Protein AF-A0A2D4PC93-F1 (afdb_monomer)

InterPro domains:
  IPR001841 Zinc finger, RING-type [PS50089] (99-134)
  IPR001841 Zinc finger, RING-type [PS50089] (146-181)
  IPR001841 Zinc finger, RING-type [SM00184] (99-133)
  IPR001841 Zinc finger, RING-type [SM00184] (146-180)
  IPR013083 Zinc finger, RING/FYVE/PHD-type [G3DSA:3.30.40.10] (82-139)
  IPR013083 Zinc finger, RING/FYVE/PHD-type [G3DSA:3.30.40.10] (140-191)

Structure (mmCIF, N/CA/C/O backbone):
data_AF-A0A2D4PC93-F1
#
_entry.id   AF-A0A2D4PC93-F1
#
loop_
_atom_site.group_PDB
_atom_site.id
_atom_site.type_symbol
_atom_site.label_atom_id
_atom_site.label_alt_id
_atom_site.label_comp_id
_atom_site.label_asym_id
_atom_site.label_entity_id
_atom_site.label_seq_id
_atom_site.pdbx_PDB_ins_code
_atom_site.Cartn_x
_atom_site.Cartn_y
_atom_site.Cartn_z
_atom_site.occupancy
_atom_site.B_iso_or_equiv
_atom_site.auth_seq_id
_atom_site.auth_comp_id
_atom_site.auth_asym_id
_atom_site.auth_atom_id
_atom_site.pdbx_PDB_model_num
ATOM 1 N N . MET A 1 1 ? 81.525 0.440 -21.840 1.00 43.47 1 MET A N 1
ATOM 2 C CA . MET A 1 1 ? 80.225 0.716 -21.193 1.00 43.47 1 MET A CA 1
ATOM 3 C C . MET A 1 1 ? 79.528 -0.631 -21.005 1.00 43.47 1 MET A C 1
ATOM 5 O O . MET A 1 1 ? 79.122 -1.206 -22.001 1.00 43.47 1 MET A O 1
ATOM 9 N N . GLN A 1 2 ? 79.780 -1.329 -19.891 1.00 35.53 2 GLN A N 1
ATOM 10 C CA . GLN A 1 2 ? 78.984 -1.310 -18.642 1.00 35.53 2 GLN A CA 1
ATOM 11 C C . GLN A 1 2 ? 77.549 -1.804 -18.897 1.00 35.53 2 GLN A C 1
ATOM 13 O O . GLN A 1 2 ? 76.757 -1.064 -19.467 1.00 35.53 2 GLN A O 1
ATOM 18 N N . ASP A 1 3 ? 77.304 -3.113 -18.848 1.00 29.61 3 ASP A N 1
ATOM 19 C CA . ASP A 1 3 ? 77.092 -4.013 -17.687 1.00 29.61 3 ASP A CA 1
ATOM 20 C C . ASP A 1 3 ? 75.596 -4.141 -17.349 1.00 29.61 3 ASP A C 1
ATOM 22 O O . ASP A 1 3 ? 74.915 -3.180 -16.992 1.00 29.61 3 ASP A O 1
ATOM 26 N N . VAL A 1 4 ? 75.086 -5.353 -17.575 1.00 41.03 4 VAL A N 1
ATOM 27 C CA . VAL A 1 4 ? 73.697 -5.769 -17.390 1.00 41.03 4 VAL A CA 1
ATOM 28 C C . VAL A 1 4 ? 73.520 -6.112 -15.910 1.00 41.03 4 VAL A C 1
ATOM 30 O O . VAL A 1 4 ? 73.766 -7.236 -15.479 1.00 41.03 4 VAL A O 1
ATOM 33 N N . GLY A 1 5 ? 73.106 -5.109 -15.136 1.00 34.97 5 GLY A N 1
ATOM 34 C CA . GLY A 1 5 ? 72.822 -5.207 -13.708 1.00 34.97 5 GLY A CA 1
ATOM 35 C C . GLY A 1 5 ? 71.398 -5.683 -13.414 1.00 34.97 5 GLY A C 1
ATOM 36 O O . GLY A 1 5 ? 70.419 -4.977 -13.637 1.00 34.97 5 GLY A O 1
ATOM 37 N N . LYS A 1 6 ? 71.335 -6.895 -12.878 1.00 41.31 6 LYS A N 1
ATOM 38 C CA . LYS A 1 6 ? 70.218 -7.603 -12.247 1.00 41.31 6 LYS A CA 1
ATOM 39 C C . LYS A 1 6 ? 69.669 -6.841 -11.026 1.00 41.31 6 LYS A C 1
ATOM 41 O O . LYS A 1 6 ? 70.440 -6.482 -10.141 1.00 41.31 6 LYS A O 1
ATOM 46 N N . VAL A 1 7 ? 68.346 -6.688 -10.920 1.00 36.09 7 VAL A N 1
ATOM 47 C CA . VAL A 1 7 ? 67.674 -6.651 -9.611 1.00 36.09 7 VAL A CA 1
ATOM 48 C C . VAL A 1 7 ? 66.406 -7.496 -9.684 1.00 36.09 7 VAL A C 1
ATOM 50 O O . VAL A 1 7 ? 65.462 -7.208 -10.417 1.00 36.09 7 VAL A O 1
ATOM 53 N N . ASP A 1 8 ? 66.464 -8.605 -8.958 1.00 39.97 8 ASP A N 1
ATOM 54 C CA . ASP A 1 8 ? 65.340 -9.455 -8.622 1.00 39.97 8 ASP A CA 1
ATOM 55 C C . ASP A 1 8 ? 64.506 -8.743 -7.552 1.00 39.97 8 ASP A C 1
ATOM 57 O O . ASP A 1 8 ? 65.007 -8.448 -6.466 1.00 39.97 8 ASP A O 1
ATOM 61 N N . THR A 1 9 ? 63.221 -8.530 -7.820 1.00 36.25 9 THR A N 1
ATOM 62 C CA . THR A 1 9 ? 62.235 -8.324 -6.755 1.00 36.25 9 THR A CA 1
ATOM 63 C C . THR A 1 9 ? 61.117 -9.326 -6.975 1.00 36.25 9 THR A C 1
ATOM 65 O O . THR A 1 9 ? 60.142 -9.078 -7.682 1.00 36.25 9 THR A O 1
ATOM 68 N N . ALA A 1 10 ? 61.314 -10.512 -6.404 1.00 38.00 10 ALA A N 1
ATOM 69 C CA . ALA A 1 10 ? 60.285 -11.524 -6.277 1.00 38.00 10 ALA A CA 1
ATOM 70 C C . ALA A 1 10 ? 59.122 -10.945 -5.456 1.00 38.00 10 ALA A C 1
ATOM 72 O O . ALA A 1 10 ? 59.289 -10.604 -4.286 1.00 38.00 10 ALA A O 1
ATOM 73 N N . TRP A 1 11 ? 57.945 -10.839 -6.068 1.00 32.56 11 TRP A N 1
ATOM 74 C CA . TRP A 1 11 ? 56.684 -10.736 -5.342 1.00 32.56 11 TRP A CA 1
ATOM 75 C C . TRP A 1 11 ? 55.927 -12.043 -5.573 1.00 32.56 11 TRP A C 1
ATOM 77 O O . TRP A 1 11 ? 55.325 -12.253 -6.624 1.00 32.56 11 TRP A O 1
ATOM 87 N N . GLU A 1 12 ? 56.007 -12.943 -4.596 1.00 36.66 12 GLU A N 1
ATOM 88 C CA . GLU A 1 12 ? 55.161 -14.133 -4.521 1.00 36.66 12 GLU A CA 1
ATOM 89 C C . GLU A 1 12 ? 53.697 -13.712 -4.284 1.00 36.66 12 GLU A C 1
ATOM 91 O O . GLU A 1 12 ? 53.425 -12.871 -3.418 1.00 36.66 12 GLU A O 1
ATOM 96 N N . PRO A 1 13 ? 52.725 -14.278 -5.018 1.00 36.25 13 PRO A N 1
ATOM 97 C CA . PRO A 1 13 ? 51.325 -13.965 -4.820 1.00 36.25 13 PRO A CA 1
ATOM 98 C C . PRO A 1 13 ? 50.815 -14.715 -3.586 1.00 36.25 13 PRO A C 1
ATOM 100 O O . PRO A 1 13 ? 50.642 -15.934 -3.593 1.00 36.25 13 PRO A O 1
ATOM 103 N N . SER A 1 14 ? 50.502 -13.982 -2.518 1.00 41.53 14 SER A N 1
ATOM 104 C CA . SER A 1 14 ? 49.664 -14.529 -1.452 1.00 41.53 14 SER A CA 1
ATOM 105 C C . SER A 1 14 ? 48.308 -14.922 -2.035 1.00 41.53 14 SER A C 1
ATOM 107 O O . SER A 1 14 ? 47.538 -14.085 -2.504 1.00 41.53 14 SER A O 1
ATOM 109 N N . LYS A 1 15 ? 48.071 -16.235 -2.011 1.00 50.69 15 LYS A N 1
ATOM 110 C CA . LYS A 1 15 ? 46.836 -16.973 -2.286 1.00 50.69 15 LYS A CA 1
ATOM 111 C C . LYS A 1 15 ? 45.576 -16.139 -2.039 1.00 50.69 15 LYS A C 1
ATOM 113 O O . LYS A 1 15 ? 45.080 -16.085 -0.925 1.00 50.69 15 LYS A O 1
ATOM 118 N N . ASN A 1 16 ? 45.044 -15.563 -3.108 1.00 42.47 16 ASN A N 1
ATOM 119 C CA . ASN A 1 16 ? 43.623 -15.291 -3.285 1.00 42.47 16 ASN A CA 1
ATOM 120 C C . ASN A 1 16 ? 43.337 -15.487 -4.771 1.00 42.47 16 ASN A C 1
ATOM 122 O O . ASN A 1 16 ? 43.383 -14.563 -5.579 1.00 42.47 16 ASN A O 1
ATOM 126 N N . THR A 1 17 ? 43.131 -16.750 -5.133 1.00 34.28 17 THR A N 1
ATOM 127 C CA . THR A 1 17 ? 42.749 -17.189 -6.471 1.00 34.28 17 THR A CA 1
ATOM 128 C C . THR A 1 17 ? 41.376 -16.612 -6.818 1.00 34.28 17 THR A C 1
ATOM 130 O O . THR A 1 17 ? 40.349 -17.240 -6.580 1.00 34.28 17 THR A O 1
ATOM 133 N N . LEU A 1 18 ? 41.344 -15.411 -7.392 1.00 39.34 18 LEU A N 1
ATOM 134 C CA . LEU A 1 18 ? 40.213 -14.969 -8.196 1.00 39.34 18 LEU A CA 1
ATOM 135 C C . LEU A 1 18 ? 40.489 -15.417 -9.625 1.00 39.34 18 LEU A C 1
ATOM 137 O O . LEU A 1 18 ? 41.279 -14.824 -10.355 1.00 39.34 18 LEU A O 1
ATOM 141 N N . ILE A 1 19 ? 39.869 -16.545 -9.965 1.00 41.88 19 ILE A N 1
ATOM 142 C CA . ILE A 1 19 ? 39.883 -17.158 -11.287 1.00 41.88 19 ILE A CA 1
ATOM 143 C C . ILE A 1 19 ? 39.334 -16.137 -12.291 1.00 41.88 19 ILE A C 1
ATOM 145 O O . ILE A 1 19 ? 38.126 -15.953 -12.415 1.00 41.88 19 ILE A O 1
ATOM 149 N N . MET A 1 20 ? 40.232 -15.471 -13.014 1.00 47.66 20 MET A N 1
ATOM 150 C CA . MET A 1 20 ? 39.914 -14.752 -14.244 1.00 47.66 20 MET A CA 1
ATOM 151 C C . MET A 1 20 ? 39.741 -15.791 -15.356 1.00 47.66 20 MET A C 1
ATOM 153 O O . MET A 1 20 ? 40.670 -16.127 -16.086 1.00 47.66 20 MET A O 1
ATOM 157 N N . GLY A 1 21 ? 38.536 -16.356 -15.425 1.00 37.00 21 GLY A N 1
ATOM 158 C CA . GLY A 1 21 ? 38.078 -17.152 -16.556 1.00 37.00 21 GLY A CA 1
ATOM 159 C C . GLY A 1 21 ? 37.584 -16.229 -17.665 1.00 37.00 21 GLY A C 1
ATOM 160 O O . GLY A 1 21 ? 36.591 -15.526 -17.500 1.00 37.00 21 GLY A O 1
ATOM 161 N N . LEU A 1 22 ? 38.302 -16.220 -18.784 1.00 46.72 22 LEU A N 1
ATOM 162 C CA . LEU A 1 22 ? 37.910 -15.574 -20.032 1.00 46.72 22 LEU A CA 1
ATOM 163 C C . LEU A 1 22 ? 36.682 -16.268 -20.648 1.00 46.72 22 LEU A C 1
ATOM 165 O O . LEU A 1 22 ? 36.692 -17.481 -20.836 1.00 46.72 22 LEU A O 1
ATOM 169 N N . GLY A 1 23 ? 35.699 -15.470 -21.078 1.00 37.03 23 GLY A N 1
ATOM 170 C CA . GLY A 1 23 ? 34.768 -15.821 -22.155 1.00 37.03 23 GLY A CA 1
ATOM 171 C C . GLY A 1 23 ? 33.297 -15.937 -21.754 1.00 37.03 23 GLY A C 1
ATOM 172 O O . GLY A 1 23 ? 32.891 -16.867 -21.071 1.00 37.03 23 GLY A O 1
ATOM 173 N N . THR A 1 24 ? 32.444 -15.061 -22.281 1.00 34.28 24 THR A N 1
ATOM 174 C CA . THR A 1 24 ? 31.561 -15.332 -23.434 1.00 34.28 24 THR A CA 1
ATOM 175 C C . THR A 1 24 ? 30.632 -14.136 -23.660 1.00 34.28 24 THR A C 1
ATOM 177 O O . THR A 1 24 ? 30.452 -13.280 -22.801 1.00 34.28 24 THR A O 1
ATOM 180 N N . GLN A 1 25 ? 30.122 -14.012 -24.88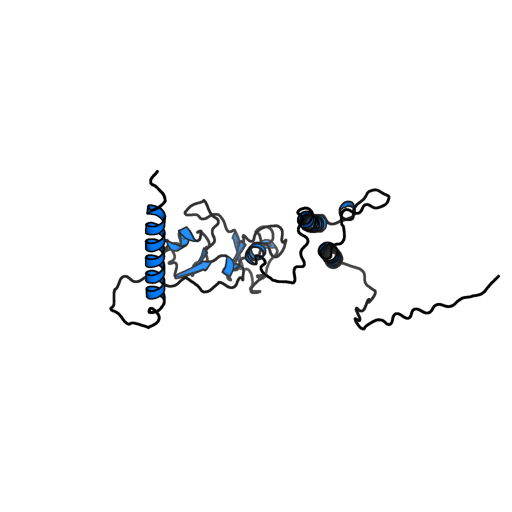0 1.00 47.62 25 GLN A N 1
ATOM 181 C CA . GLN A 1 25 ? 29.282 -12.901 -25.302 1.00 47.62 25 GLN A CA 1
ATOM 182 C C . GLN A 1 25 ? 27.937 -12.884 -24.561 1.00 47.62 25 GLN A C 1
ATOM 184 O O . GLN A 1 25 ? 27.219 -13.879 -24.571 1.00 47.62 25 GLN A O 1
ATOM 189 N N . GLY A 1 26 ? 27.553 -11.713 -24.045 1.00 46.84 26 GLY A N 1
ATOM 190 C CA . GLY A 1 26 ? 26.158 -11.384 -23.748 1.00 46.84 26 GLY A CA 1
ATOM 191 C C . GLY A 1 26 ? 25.828 -11.169 -22.269 1.00 46.84 26 GLY A C 1
ATOM 192 O O . GLY A 1 26 ? 25.692 -12.110 -21.505 1.00 46.84 26 GLY A O 1
ATOM 193 N N . ALA A 1 27 ? 25.524 -9.908 -21.941 1.00 48.22 27 ALA A N 1
ATOM 194 C CA . ALA A 1 27 ? 24.717 -9.472 -20.796 1.00 48.22 27 ALA A CA 1
ATOM 195 C C . ALA A 1 27 ? 25.340 -9.510 -19.386 1.00 48.22 27 ALA A C 1
ATOM 197 O O . ALA A 1 27 ? 24.916 -10.268 -18.523 1.00 48.22 27 ALA A O 1
ATOM 198 N N . GLU A 1 28 ? 26.154 -8.502 -19.062 1.00 48.12 28 GLU A N 1
ATOM 199 C CA . GLU A 1 28 ? 26.440 -8.164 -17.660 1.00 48.12 28 GLU A CA 1
ATOM 200 C C . GLU A 1 28 ? 26.588 -6.662 -17.414 1.00 48.12 28 GLU A C 1
ATOM 202 O O . GLU A 1 28 ? 27.589 -6.146 -16.936 1.00 48.12 28 GLU A O 1
ATOM 207 N N . LYS A 1 29 ? 25.488 -5.940 -17.653 1.00 51.31 29 LYS A N 1
ATOM 208 C CA . LYS A 1 29 ? 25.313 -4.540 -17.217 1.00 51.31 29 LYS A CA 1
ATOM 209 C C . LYS A 1 29 ? 25.401 -4.386 -15.685 1.00 51.31 29 LYS A C 1
ATOM 211 O O . LYS A 1 29 ? 25.586 -3.289 -15.178 1.00 51.31 29 LYS A O 1
ATOM 216 N N . LYS A 1 30 ? 25.254 -5.497 -14.951 1.00 55.72 30 LYS A N 1
ATOM 217 C CA . LYS A 1 30 ? 25.271 -5.547 -13.484 1.00 55.72 30 LYS A CA 1
ATOM 218 C C . LYS A 1 30 ? 26.691 -5.611 -12.911 1.00 55.72 30 LYS A C 1
ATOM 220 O O . LYS A 1 30 ? 26.930 -4.980 -11.892 1.00 55.72 30 LYS A O 1
ATOM 225 N N . SER A 1 31 ? 27.635 -6.304 -13.560 1.00 65.25 31 SER A N 1
ATOM 226 C CA . SER A 1 31 ? 28.994 -6.466 -13.016 1.00 65.25 31 SER A CA 1
ATOM 227 C C . SER A 1 31 ? 29.784 -5.155 -13.067 1.00 65.25 31 SER A C 1
ATOM 229 O O . SER A 1 31 ? 30.367 -4.751 -12.064 1.00 65.25 31 SER A O 1
ATOM 231 N N . ALA A 1 32 ? 29.714 -4.425 -14.186 1.00 71.88 32 ALA A N 1
ATOM 232 C CA . ALA A 1 32 ? 30.385 -3.134 -14.348 1.00 71.88 32 ALA A CA 1
ATOM 233 C C . ALA A 1 32 ? 29.865 -2.066 -13.368 1.00 71.88 32 ALA A C 1
ATOM 235 O O . ALA A 1 32 ? 30.656 -1.330 -12.780 1.00 71.88 32 ALA A O 1
ATOM 236 N N . ALA A 1 33 ? 28.547 -2.019 -13.146 1.00 72.56 33 ALA A N 1
ATOM 237 C CA . ALA A 1 33 ? 27.918 -1.120 -12.181 1.00 72.56 33 ALA A CA 1
ATOM 238 C C . ALA A 1 33 ? 28.360 -1.422 -10.741 1.00 72.56 33 ALA A C 1
ATOM 240 O O . ALA A 1 33 ? 28.731 -0.511 -10.005 1.00 72.56 33 ALA A O 1
ATOM 241 N N . SER A 1 34 ? 28.391 -2.701 -10.352 1.00 75.44 34 SER A N 1
ATOM 242 C CA . SER A 1 34 ? 28.861 -3.119 -9.028 1.00 75.44 34 SER A CA 1
ATOM 243 C C . SER A 1 34 ? 30.337 -2.790 -8.798 1.00 75.44 34 SER A C 1
ATOM 245 O O . SER A 1 34 ? 30.684 -2.299 -7.726 1.00 75.44 34 SER A O 1
ATOM 247 N N . ILE A 1 35 ? 31.194 -2.996 -9.804 1.00 79.38 35 ILE A N 1
ATOM 248 C CA . ILE A 1 35 ? 32.621 -2.647 -9.733 1.00 79.38 35 ILE A CA 1
ATOM 249 C C . ILE A 1 35 ? 32.796 -1.127 -9.610 1.00 79.38 35 ILE A C 1
ATOM 251 O O . ILE A 1 35 ? 33.555 -0.666 -8.760 1.00 79.38 35 ILE A O 1
ATOM 255 N N . ALA A 1 36 ? 32.059 -0.339 -10.399 1.00 78.12 36 ALA A N 1
ATOM 256 C CA . ALA A 1 36 ? 32.117 1.120 -10.340 1.00 78.12 36 ALA A CA 1
ATOM 257 C C . ALA A 1 36 ? 31.666 1.664 -8.973 1.00 78.12 36 ALA A C 1
ATOM 259 O O . ALA A 1 36 ? 32.350 2.509 -8.394 1.00 78.12 36 ALA A O 1
ATOM 260 N N . CYS A 1 37 ? 30.566 1.143 -8.419 1.00 72.00 37 CYS A N 1
ATOM 261 C CA . CYS A 1 37 ? 30.094 1.510 -7.083 1.00 72.00 37 CYS A CA 1
ATOM 262 C C . CYS A 1 37 ? 31.097 1.119 -5.991 1.00 72.00 37 CYS A C 1
ATOM 264 O O . CYS A 1 37 ? 31.342 1.903 -5.077 1.00 72.00 37 CYS A O 1
ATOM 266 N N . PHE A 1 38 ? 31.712 -0.062 -6.093 1.00 79.94 38 PHE A N 1
ATOM 267 C CA . PHE A 1 38 ? 32.717 -0.517 -5.134 1.00 79.94 38 PHE A CA 1
ATOM 268 C C . PHE A 1 38 ? 33.965 0.374 -5.141 1.00 79.94 38 PHE A C 1
ATOM 270 O O . PHE A 1 38 ? 34.450 0.763 -4.080 1.00 79.94 38 PHE A O 1
ATOM 277 N N . LEU A 1 39 ? 34.468 0.742 -6.321 1.00 82.12 39 LEU A N 1
ATOM 278 C CA . LEU A 1 39 ? 35.626 1.629 -6.450 1.00 82.12 39 LEU A CA 1
ATOM 279 C C . LEU A 1 39 ? 35.322 3.032 -5.913 1.00 82.12 39 LEU A C 1
ATOM 281 O O . LEU A 1 39 ? 36.130 3.584 -5.168 1.00 82.12 39 LEU A O 1
ATOM 285 N N . ALA A 1 40 ? 34.146 3.583 -6.228 1.00 79.94 40 ALA A N 1
ATOM 286 C CA . ALA A 1 40 ? 33.702 4.872 -5.699 1.00 79.94 40 ALA A CA 1
ATOM 287 C C . ALA A 1 40 ? 33.597 4.856 -4.164 1.00 79.94 40 ALA A C 1
ATOM 289 O O . ALA A 1 40 ? 34.114 5.754 -3.498 1.00 79.94 40 ALA A O 1
ATOM 290 N N . ALA A 1 41 ? 33.019 3.790 -3.598 1.00 72.06 41 ALA A N 1
ATOM 291 C CA . ALA A 1 41 ? 32.909 3.598 -2.153 1.00 72.06 41 ALA A CA 1
ATOM 292 C C . ALA A 1 41 ? 34.279 3.468 -1.461 1.00 72.06 41 ALA A C 1
ATOM 294 O O . ALA A 1 41 ? 34.452 3.941 -0.342 1.00 72.06 41 ALA A O 1
ATOM 295 N N . ASN A 1 42 ? 35.274 2.889 -2.142 1.00 77.94 42 ASN A N 1
ATOM 296 C CA . ASN A 1 42 ? 36.651 2.763 -1.648 1.00 77.94 42 ASN A CA 1
ATOM 297 C C . ASN A 1 42 ? 37.547 3.955 -2.024 1.00 77.94 42 ASN A C 1
ATOM 299 O O . ASN A 1 42 ? 38.769 3.892 -1.910 1.00 77.94 42 ASN A O 1
ATOM 303 N N . GLY A 1 43 ? 36.944 5.071 -2.435 1.00 71.19 43 GLY A N 1
ATOM 304 C CA . GLY A 1 43 ? 37.634 6.345 -2.550 1.00 71.19 43 GLY A CA 1
ATOM 305 C C . GLY A 1 43 ? 38.213 6.664 -3.921 1.00 71.19 43 GLY A C 1
ATOM 306 O O . GLY A 1 43 ? 38.989 7.614 -4.005 1.00 71.19 43 GLY A O 1
ATOM 307 N N . ALA A 1 44 ? 37.809 5.956 -4.978 1.00 81.00 44 ALA A N 1
ATOM 308 C CA . ALA A 1 44 ? 38.079 6.399 -6.340 1.00 81.00 44 ALA A CA 1
ATOM 309 C C . ALA A 1 44 ? 37.487 7.798 -6.563 1.00 81.00 44 ALA A C 1
ATOM 311 O O . ALA A 1 44 ? 36.301 8.037 -6.322 1.00 81.00 44 ALA A O 1
ATOM 312 N N . ASP A 1 45 ? 38.327 8.730 -7.004 1.00 76.19 45 ASP A N 1
ATOM 313 C CA . ASP A 1 45 ? 37.905 10.088 -7.310 1.00 76.19 45 ASP A CA 1
ATOM 314 C C . ASP A 1 45 ? 37.228 10.120 -8.684 1.00 76.19 45 ASP A C 1
ATOM 316 O O . ASP A 1 45 ? 37.844 9.894 -9.730 1.00 76.19 45 ASP A O 1
ATOM 320 N N . LEU A 1 46 ? 35.923 10.380 -8.662 1.00 75.75 46 LEU A N 1
ATOM 321 C CA . LEU A 1 46 ? 35.092 10.463 -9.856 1.00 75.75 46 LEU A CA 1
ATOM 322 C C . LEU A 1 46 ? 35.157 11.850 -10.516 1.00 75.75 46 LEU A C 1
ATOM 324 O O . LEU A 1 46 ? 34.604 12.024 -11.598 1.00 75.75 46 LEU A O 1
ATOM 328 N N . GLY A 1 47 ? 35.829 12.826 -9.895 1.00 75.19 47 GLY A N 1
ATOM 329 C CA . GLY A 1 47 ? 36.066 14.164 -10.437 1.00 75.19 47 GLY A CA 1
ATOM 330 C C . GLY A 1 47 ? 37.304 14.272 -11.333 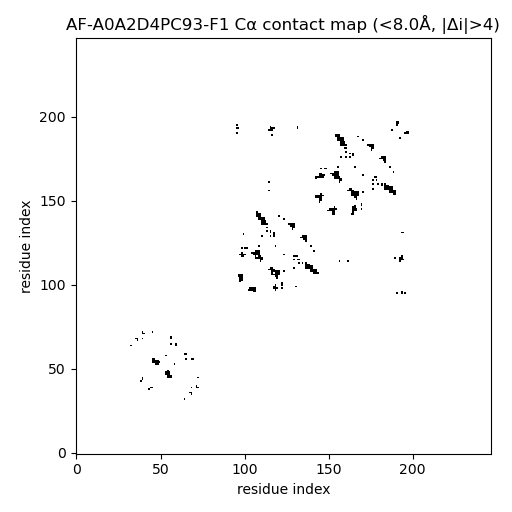1.00 75.19 47 GLY A C 1
ATOM 331 O O . GLY A 1 47 ? 37.495 15.304 -11.982 1.00 75.19 47 GLY A O 1
ATOM 332 N N . ILE A 1 48 ? 38.134 13.225 -11.410 1.00 75.75 48 ILE A N 1
ATOM 333 C CA . ILE A 1 48 ? 39.352 13.217 -12.232 1.00 75.75 48 ILE A CA 1
ATOM 334 C C . ILE A 1 48 ? 38.983 13.318 -13.711 1.00 75.75 48 ILE A C 1
ATOM 336 O O . ILE A 1 48 ? 38.233 12.501 -14.237 1.00 75.75 48 ILE A O 1
ATOM 340 N N . ARG A 1 49 ? 39.555 14.302 -14.409 1.00 81.38 49 ARG A N 1
ATOM 341 C CA . ARG A 1 49 ? 39.316 14.528 -15.838 1.00 81.38 49 ARG A CA 1
ATOM 342 C C . ARG A 1 49 ? 40.450 13.959 -16.682 1.00 81.38 49 ARG A C 1
ATOM 344 O O . ARG A 1 49 ? 41.625 14.146 -16.376 1.00 81.38 49 ARG A O 1
ATOM 351 N N . ASN A 1 50 ? 40.104 13.295 -17.779 1.00 79.75 50 ASN A N 1
ATOM 352 C CA . ASN A 1 50 ? 41.079 12.851 -18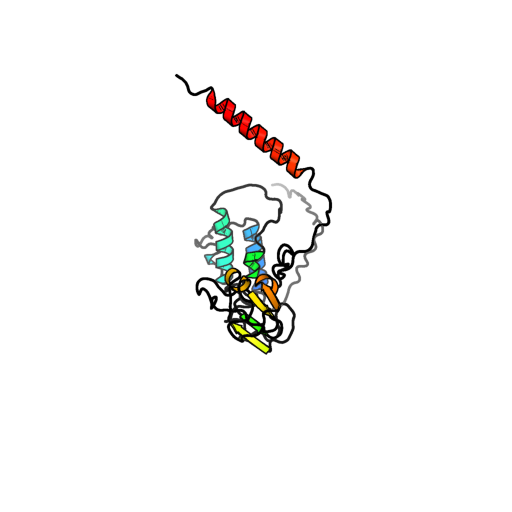.774 1.00 79.75 50 ASN A CA 1
ATOM 353 C C . ASN A 1 50 ? 41.622 14.040 -19.608 1.00 79.75 50 ASN A C 1
ATOM 355 O O . ASN A 1 50 ? 41.167 15.174 -19.473 1.00 79.75 50 ASN A O 1
ATOM 359 N N . LYS A 1 51 ? 42.564 13.791 -20.535 1.00 83.12 51 LYS A N 1
ATOM 360 C CA . LYS A 1 51 ? 43.125 14.822 -21.446 1.00 83.12 51 LYS A CA 1
ATOM 361 C C . LYS A 1 51 ? 42.081 15.528 -22.334 1.00 83.12 51 LYS A C 1
ATOM 363 O O . LYS A 1 51 ? 42.394 16.549 -22.932 1.00 83.12 51 LYS A O 1
ATOM 368 N N . LYS A 1 52 ? 40.863 14.985 -22.437 1.00 79.94 52 LYS A N 1
ATOM 369 C CA . LYS A 1 52 ? 39.711 15.582 -23.133 1.00 79.94 52 LYS A CA 1
ATOM 370 C C . LYS A 1 52 ? 38.761 16.324 -22.179 1.00 79.94 52 LYS A C 1
ATOM 372 O O . LYS A 1 52 ? 37.682 16.728 -22.593 1.00 79.94 52 LYS A O 1
ATOM 377 N N . GLY A 1 53 ? 39.126 16.481 -20.906 1.00 74.50 53 GLY A N 1
ATOM 378 C CA . GLY A 1 53 ? 38.319 17.163 -19.896 1.00 74.50 53 GLY A CA 1
ATOM 379 C C . GLY A 1 53 ? 37.130 16.355 -19.365 1.00 74.50 53 GLY A C 1
ATOM 380 O O . GLY A 1 53 ? 36.328 16.920 -18.623 1.00 74.50 53 GLY A O 1
ATOM 381 N N . GLN A 1 54 ? 37.012 15.071 -19.718 1.00 76.94 54 GLN A N 1
ATOM 382 C CA . GLN A 1 54 ? 35.876 14.218 -19.351 1.00 76.94 54 GLN A CA 1
ATOM 383 C C . GLN A 1 54 ? 36.158 13.458 -18.056 1.00 76.94 54 GLN A C 1
ATOM 385 O O . GLN A 1 54 ? 37.237 12.875 -17.907 1.00 76.94 54 GLN A O 1
ATOM 390 N N . SER A 1 55 ? 35.187 13.453 -17.147 1.00 81.12 55 SER A N 1
ATOM 391 C CA . SER A 1 55 ? 35.214 12.696 -15.895 1.00 81.12 55 SER A CA 1
ATOM 392 C C . SER A 1 55 ? 34.625 11.282 -16.052 1.00 81.12 55 SER A C 1
ATOM 394 O O . SER A 1 55 ? 33.887 11.025 -17.007 1.00 81.12 55 SER A O 1
ATOM 396 N N . PRO A 1 56 ? 34.900 10.347 -15.121 1.00 73.44 56 PRO A N 1
ATOM 397 C CA . PRO A 1 56 ? 34.238 9.044 -15.051 1.00 73.44 56 PRO A CA 1
ATOM 398 C C . PRO A 1 56 ? 32.702 9.090 -15.112 1.00 73.44 56 PRO A C 1
ATOM 400 O O . PRO A 1 56 ? 32.099 8.171 -15.665 1.00 73.44 56 PRO A O 1
ATOM 403 N N . LEU A 1 57 ? 32.067 10.153 -14.597 1.00 74.19 57 LEU A N 1
ATOM 404 C CA . LEU A 1 57 ? 30.615 10.354 -14.709 1.00 74.19 57 LEU A CA 1
ATOM 405 C C . LEU A 1 57 ? 30.180 10.730 -16.137 1.00 74.19 57 LEU A C 1
ATOM 407 O O . LEU A 1 57 ? 29.132 10.269 -16.583 1.00 74.19 57 LEU A O 1
ATOM 411 N N . ASP A 1 58 ? 30.996 11.495 -16.873 1.00 74.31 58 ASP A N 1
ATOM 412 C CA . ASP A 1 58 ? 30.712 11.925 -18.257 1.00 74.31 58 ASP A CA 1
ATOM 413 C C . ASP A 1 58 ? 30.860 10.788 -19.281 1.00 74.31 58 ASP A C 1
ATOM 415 O O . ASP A 1 58 ? 30.349 10.864 -20.397 1.00 74.31 58 ASP A O 1
ATOM 419 N N . LEU A 1 59 ? 31.595 9.737 -18.912 1.00 72.12 59 LEU A N 1
ATOM 420 C CA . LEU A 1 59 ? 31.834 8.554 -19.739 1.00 72.12 59 LEU A CA 1
ATOM 421 C C . LEU A 1 59 ? 30.862 7.407 -19.423 1.00 72.12 59 LEU A C 1
ATOM 423 O O . LEU A 1 59 ? 30.920 6.367 -20.079 1.00 72.12 59 LEU A O 1
ATOM 427 N N . CYS A 1 60 ? 29.987 7.573 -18.425 1.00 69.88 60 CYS A N 1
ATOM 428 C CA . CYS A 1 60 ? 29.041 6.547 -18.011 1.00 69.88 60 CYS A CA 1
ATOM 429 C C . CYS A 1 60 ? 27.853 6.472 -18.994 1.00 69.88 60 CYS A C 1
ATOM 431 O O . CYS A 1 60 ? 27.095 7.436 -19.104 1.00 69.88 60 CYS A O 1
ATOM 433 N N . PRO A 1 61 ? 27.642 5.342 -19.696 1.00 69.38 61 PRO A N 1
ATOM 434 C CA . PRO A 1 61 ? 26.543 5.201 -20.653 1.00 69.38 61 PRO A CA 1
ATOM 435 C C . PRO A 1 61 ? 25.189 4.907 -19.986 1.00 69.38 61 PRO A C 1
ATOM 437 O O . PRO A 1 61 ? 24.163 4.936 -20.662 1.00 69.38 61 PRO A O 1
ATOM 440 N N . ASP A 1 62 ? 25.177 4.587 -18.685 1.00 75.75 62 ASP A N 1
ATOM 441 C CA . ASP A 1 62 ? 23.981 4.200 -17.935 1.00 75.75 62 ASP A CA 1
ATOM 442 C C . ASP A 1 62 ? 23.528 5.339 -16.989 1.00 75.75 62 ASP A C 1
ATOM 444 O O . ASP A 1 62 ? 24.242 5.675 -16.035 1.00 75.75 62 ASP A O 1
ATOM 448 N N . PRO A 1 63 ? 22.342 5.939 -17.220 1.00 69.50 63 PRO A N 1
ATOM 449 C CA . PRO A 1 63 ? 21.828 7.040 -16.403 1.00 69.50 63 PRO A CA 1
ATOM 450 C C . PRO A 1 63 ? 21.588 6.673 -14.931 1.00 69.50 63 PRO A C 1
ATOM 452 O O . PRO A 1 63 ? 21.730 7.527 -14.051 1.00 69.50 63 PRO A O 1
ATOM 455 N N . SER A 1 64 ? 21.244 5.415 -14.646 1.00 70.75 64 SER A N 1
ATOM 456 C CA . SER A 1 64 ? 20.972 4.934 -13.289 1.00 70.75 64 SER A CA 1
ATOM 457 C C . SER A 1 64 ? 22.270 4.761 -12.502 1.00 70.75 64 SER A C 1
ATOM 459 O O . SER A 1 64 ? 22.354 5.170 -11.342 1.00 70.75 64 SER A O 1
ATOM 461 N N . LEU A 1 65 ? 23.315 4.241 -13.150 1.00 75.12 65 LEU A N 1
ATOM 462 C CA . LEU A 1 65 ? 24.653 4.149 -12.566 1.00 75.12 65 LEU A CA 1
ATOM 463 C C . LEU A 1 65 ? 25.258 5.537 -12.314 1.00 75.12 65 LEU A C 1
ATOM 465 O O . LEU A 1 65 ? 25.820 5.778 -11.247 1.00 75.12 65 LEU A O 1
ATOM 469 N N . CYS A 1 66 ? 25.085 6.472 -13.252 1.00 73.69 66 CYS A N 1
ATOM 470 C CA . CYS A 1 66 ? 25.541 7.853 -13.097 1.00 73.69 66 CYS A CA 1
ATOM 471 C C . CYS A 1 66 ? 24.914 8.522 -11.858 1.00 73.69 66 CYS A C 1
ATOM 473 O O . CYS A 1 66 ? 25.615 9.131 -11.049 1.00 73.69 66 CYS A O 1
ATOM 475 N N . LYS A 1 67 ? 23.608 8.321 -11.632 1.00 74.75 67 LYS A N 1
ATOM 476 C CA . LYS A 1 67 ? 22.897 8.846 -10.455 1.00 74.75 67 LYS A CA 1
ATOM 477 C C . LYS A 1 67 ? 23.373 8.211 -9.141 1.00 74.75 67 LYS A C 1
ATOM 479 O O . LYS A 1 67 ? 23.521 8.922 -8.146 1.00 74.75 67 LYS A O 1
ATOM 484 N N . ALA A 1 68 ? 23.645 6.904 -9.134 1.00 74.81 68 ALA A N 1
ATOM 485 C CA . ALA A 1 68 ? 24.172 6.194 -7.966 1.00 74.81 68 ALA A CA 1
ATOM 486 C C . ALA A 1 68 ? 25.587 6.672 -7.587 1.00 74.81 68 ALA A C 1
ATOM 488 O O . ALA A 1 68 ? 25.860 6.968 -6.423 1.00 74.81 68 ALA A O 1
ATOM 489 N N . LEU A 1 69 ? 26.462 6.831 -8.582 1.00 76.31 69 LEU A N 1
ATOM 490 C CA . LEU A 1 69 ? 27.823 7.339 -8.403 1.00 76.31 69 LEU A CA 1
ATOM 491 C C . LEU A 1 69 ? 27.835 8.811 -7.956 1.00 76.31 69 LEU A C 1
ATOM 493 O O . LEU A 1 69 ? 28.581 9.173 -7.047 1.00 76.31 69 LEU A O 1
ATOM 497 N N . ALA A 1 70 ? 26.958 9.649 -8.520 1.00 72.81 70 ALA A N 1
ATOM 498 C CA . ALA A 1 70 ? 26.806 11.048 -8.116 1.00 72.81 70 ALA A CA 1
ATOM 499 C C . ALA A 1 70 ? 26.307 11.194 -6.666 1.00 72.81 70 ALA A C 1
ATOM 501 O O . ALA A 1 70 ? 26.764 12.082 -5.942 1.00 72.81 70 ALA A O 1
ATOM 502 N N . LYS A 1 71 ? 25.402 10.310 -6.219 1.00 71.62 71 LYS A N 1
ATOM 503 C CA . LYS A 1 71 ? 24.932 10.263 -4.824 1.00 71.62 71 LYS A CA 1
ATOM 504 C C . LYS A 1 71 ? 26.082 9.935 -3.866 1.00 71.62 71 LYS A C 1
ATOM 506 O O . LYS A 1 71 ? 26.264 10.650 -2.888 1.00 71.62 71 LYS A O 1
ATOM 511 N N . CYS A 1 72 ? 26.894 8.932 -4.202 1.00 65.88 72 CYS A N 1
ATOM 512 C CA . CYS A 1 72 ? 28.055 8.519 -3.407 1.00 65.88 72 CYS A CA 1
ATOM 513 C C . CYS A 1 72 ? 29.146 9.611 -3.345 1.00 65.88 72 CYS A C 1
ATOM 515 O O . CYS A 1 72 ? 29.754 9.840 -2.304 1.00 65.88 72 CYS A O 1
ATOM 517 N N . HIS A 1 73 ? 29.343 10.363 -4.433 1.00 66.88 73 HIS A N 1
ATOM 518 C CA . HIS A 1 73 ? 30.285 11.488 -4.470 1.00 66.88 73 HIS A CA 1
ATOM 519 C C . HIS A 1 73 ? 29.830 12.688 -3.619 1.00 66.88 73 HIS A C 1
ATOM 521 O O . HIS A 1 73 ? 30.645 13.362 -2.986 1.00 66.88 73 HIS A O 1
ATOM 527 N N . LYS A 1 74 ? 28.520 12.966 -3.575 1.00 59.97 74 LYS A N 1
ATOM 528 C CA . LYS A 1 74 ? 27.950 14.094 -2.820 1.00 59.97 74 LYS A CA 1
ATOM 529 C C . LYS A 1 74 ? 28.114 13.938 -1.303 1.00 59.97 74 LYS A C 1
ATOM 531 O O . LYS A 1 74 ? 28.239 14.945 -0.611 1.00 59.97 74 LYS A O 1
ATOM 536 N N . GLU A 1 75 ? 28.197 12.708 -0.802 1.00 56.69 75 GLU A N 1
ATOM 537 C CA . GLU A 1 75 ? 28.470 12.420 0.613 1.00 56.69 75 GLU A CA 1
ATOM 538 C C . GLU A 1 75 ? 29.918 12.750 1.032 1.00 56.69 75 GLU A C 1
ATOM 540 O O . GLU A 1 75 ? 30.173 12.943 2.215 1.00 56.69 75 GLU A O 1
ATOM 545 N N . LYS A 1 76 ? 30.860 12.911 0.086 1.00 57.53 76 LYS A N 1
ATOM 546 C CA . LYS A 1 76 ? 32.273 13.228 0.379 1.00 57.53 76 LYS A CA 1
ATOM 547 C C . LYS A 1 76 ? 32.604 14.721 0.474 1.00 57.53 76 LYS A C 1
ATOM 549 O O . LYS A 1 76 ? 33.602 15.075 1.094 1.00 57.53 76 LYS A O 1
ATOM 554 N N . ILE A 1 77 ? 31.813 15.600 -0.150 1.00 54.66 77 ILE A N 1
ATOM 555 C CA . ILE A 1 77 ? 32.097 17.053 -0.177 1.00 54.66 77 ILE A CA 1
ATOM 556 C C . ILE A 1 77 ? 31.733 17.721 1.165 1.00 54.66 77 ILE A C 1
ATOM 558 O O . ILE A 1 77 ? 32.250 18.787 1.491 1.00 54.66 77 ILE A O 1
ATOM 562 N N . SER A 1 78 ? 30.914 17.070 1.996 1.00 49.56 78 SER A N 1
ATOM 563 C CA . SER A 1 78 ? 30.713 17.458 3.394 1.00 49.56 78 SER A CA 1
ATOM 564 C C . SER A 1 78 ? 31.721 16.699 4.259 1.00 49.56 78 SER A C 1
ATOM 566 O O . SER A 1 78 ? 31.516 15.545 4.620 1.00 49.56 78 SER A O 1
ATOM 568 N N . GLY A 1 79 ? 32.881 17.313 4.488 1.00 47.91 79 GLY A N 1
ATOM 569 C CA . GLY A 1 79 ? 34.009 16.664 5.143 1.00 47.91 79 GLY A CA 1
ATOM 570 C C . GLY A 1 79 ? 33.692 16.121 6.539 1.00 47.91 79 GLY A C 1
ATOM 571 O O . GLY A 1 79 ? 33.348 16.874 7.442 1.00 47.91 79 GLY A O 1
ATOM 572 N N . GLN A 1 80 ? 33.937 14.826 6.730 1.00 42.38 80 GLN A N 1
ATOM 573 C CA . GLN A 1 80 ? 34.474 14.277 7.972 1.00 42.38 80 GLN A CA 1
ATOM 574 C C . GLN A 1 80 ? 35.299 13.030 7.643 1.00 42.38 80 GLN A C 1
ATOM 576 O O . GLN A 1 80 ? 34.787 11.961 7.322 1.00 42.38 80 GLN A O 1
ATOM 581 N N . VAL A 1 81 ? 36.617 13.203 7.703 1.00 56.62 81 VAL A N 1
ATOM 582 C CA . VAL A 1 81 ? 37.581 12.111 7.785 1.00 56.62 81 VAL A CA 1
ATOM 583 C C . VAL A 1 81 ? 37.524 11.545 9.201 1.00 56.62 81 VAL A C 1
ATOM 585 O O . VAL A 1 81 ? 37.826 12.227 10.173 1.00 56.62 81 VAL A O 1
ATOM 588 N N . GLY A 1 82 ? 37.111 10.292 9.323 1.00 40.41 82 GLY A N 1
ATOM 589 C CA . GLY A 1 82 ? 37.164 9.550 10.571 1.00 40.41 82 GLY A CA 1
ATOM 590 C C . GLY A 1 82 ? 36.973 8.080 10.263 1.00 40.41 82 GLY A C 1
ATOM 591 O O . GLY A 1 82 ? 35.931 7.694 9.743 1.00 40.41 82 GLY A O 1
ATOM 592 N N . SER A 1 83 ? 38.001 7.277 10.530 1.00 50.03 83 SER A N 1
ATOM 593 C CA . SER A 1 83 ? 37.982 5.820 10.447 1.00 50.03 83 SER A CA 1
ATOM 594 C C . SER A 1 83 ? 36.688 5.261 11.043 1.00 50.03 83 SER A C 1
ATOM 596 O O . SER A 1 83 ? 36.523 5.248 12.261 1.00 50.03 83 SER A O 1
ATOM 598 N N . ARG A 1 84 ? 35.756 4.804 10.203 1.00 38.91 84 ARG A N 1
ATOM 599 C CA . ARG A 1 84 ? 34.591 4.046 10.663 1.00 38.91 84 ARG A CA 1
ATOM 600 C C . ARG A 1 84 ? 34.784 2.591 10.277 1.00 38.91 84 ARG A C 1
ATOM 602 O O . ARG A 1 84 ? 34.530 2.178 9.151 1.00 38.91 84 ARG A O 1
ATOM 609 N N . SER A 1 85 ? 35.236 1.824 11.260 1.00 39.81 85 SER A N 1
ATOM 610 C CA . SER A 1 85 ? 34.886 0.417 11.433 1.00 39.81 85 SER A CA 1
ATOM 611 C C . SER A 1 85 ? 33.383 0.217 11.159 1.00 39.81 85 SER A C 1
ATOM 613 O O . SER A 1 85 ? 32.601 1.141 11.410 1.00 39.81 85 SER A O 1
ATOM 615 N N . PRO A 1 86 ? 32.940 -0.957 10.677 1.00 44.19 86 PRO A N 1
ATOM 616 C CA . PRO A 1 86 ? 31.539 -1.200 10.356 1.00 44.19 86 PRO A CA 1
ATOM 617 C C . PRO A 1 86 ? 30.711 -1.333 11.643 1.00 44.19 86 PRO A C 1
ATOM 619 O O . PRO A 1 86 ? 30.402 -2.430 12.093 1.00 44.19 86 PRO A O 1
ATOM 622 N N . SER A 1 87 ? 30.336 -0.208 12.246 1.00 37.59 87 SER A N 1
ATOM 623 C CA . SER A 1 87 ? 29.250 -0.147 13.222 1.00 37.59 87 SER A CA 1
ATOM 624 C C . SER A 1 87 ? 27.965 0.094 12.441 1.00 37.59 87 SER A C 1
ATOM 626 O O . SER A 1 87 ? 27.626 1.224 12.091 1.00 37.59 87 SER A O 1
ATOM 628 N N . MET A 1 88 ? 27.306 -1.010 12.101 1.00 49.44 88 MET A N 1
ATOM 629 C CA . MET A 1 88 ? 26.015 -1.043 11.429 1.00 49.44 88 MET A CA 1
ATOM 630 C C . MET A 1 88 ? 24.948 -0.377 12.294 1.00 49.44 88 MET A C 1
ATOM 632 O O . MET A 1 88 ? 24.469 -0.962 13.258 1.00 49.44 88 MET A O 1
ATOM 636 N N . ILE A 1 89 ? 24.567 0.840 11.930 1.00 51.75 89 ILE A N 1
ATOM 637 C CA . ILE A 1 89 ? 23.259 1.403 12.257 1.00 51.75 89 ILE A CA 1
ATOM 638 C C . ILE A 1 89 ? 22.831 2.153 10.996 1.00 51.75 89 ILE A C 1
ATOM 640 O O . ILE A 1 89 ? 23.069 3.349 10.844 1.00 51.75 89 ILE A O 1
ATOM 644 N N . SER A 1 90 ? 22.318 1.414 10.017 1.00 45.00 90 SER A N 1
ATOM 645 C CA . SER A 1 90 ? 21.769 1.981 8.786 1.00 45.00 90 SER A CA 1
ATOM 646 C C . SER A 1 90 ? 20.268 1.732 8.787 1.00 45.00 90 SER A C 1
ATOM 648 O O . SER A 1 90 ? 19.839 0.614 9.050 1.00 45.00 90 SER A O 1
ATOM 650 N N . ASN A 1 91 ? 19.497 2.793 8.541 1.00 50.75 91 ASN A N 1
ATOM 651 C CA . ASN A 1 91 ? 18.038 2.823 8.413 1.00 50.75 91 ASN A CA 1
ATOM 652 C C . ASN A 1 91 ? 17.504 1.701 7.497 1.00 50.75 91 ASN A C 1
ATOM 654 O O . ASN A 1 91 ? 17.315 1.909 6.301 1.00 50.75 91 ASN A O 1
ATOM 658 N N . ASP A 1 92 ? 17.224 0.526 8.060 1.00 55.06 92 ASP A N 1
ATOM 659 C CA . ASP A 1 92 ? 16.640 -0.624 7.349 1.00 55.06 92 ASP A CA 1
ATOM 660 C C . ASP A 1 92 ? 15.197 -0.343 6.875 1.00 55.06 92 ASP A C 1
ATOM 662 O O . ASP A 1 92 ? 14.684 -0.975 5.958 1.00 55.06 92 ASP A O 1
ATOM 666 N N . SER A 1 93 ? 14.542 0.672 7.452 1.00 60.72 93 SER A N 1
ATOM 667 C CA . SER A 1 93 ? 13.153 1.021 7.132 1.00 60.72 93 SER A CA 1
ATOM 668 C C . SER A 1 93 ? 12.974 1.670 5.754 1.00 60.72 93 SER A C 1
ATOM 670 O O . SER A 1 93 ? 11.936 1.474 5.133 1.00 60.72 93 SER A O 1
ATOM 672 N N . GLU A 1 94 ? 13.957 2.426 5.252 1.00 63.25 94 GLU A N 1
ATOM 673 C CA . GLU A 1 94 ? 13.826 3.146 3.969 1.00 63.25 94 GLU A CA 1
ATOM 674 C C . GLU A 1 94 ? 13.958 2.196 2.768 1.00 63.25 94 GLU A C 1
ATOM 676 O O . GLU A 1 94 ? 13.225 2.314 1.786 1.00 63.25 94 GLU A O 1
ATOM 681 N N . THR A 1 95 ? 14.832 1.189 2.859 1.00 70.50 95 THR A N 1
ATOM 682 C CA . THR A 1 95 ? 15.015 0.182 1.795 1.00 70.50 95 THR A CA 1
ATOM 683 C C . THR A 1 95 ? 13.779 -0.705 1.646 1.00 70.50 95 THR A C 1
ATOM 685 O O . THR A 1 95 ? 13.455 -1.166 0.550 1.00 70.50 95 THR A O 1
ATOM 688 N N . LEU A 1 96 ? 13.032 -0.896 2.738 1.00 79.19 96 LEU A N 1
ATOM 689 C CA . LEU A 1 96 ? 11.770 -1.618 2.745 1.00 79.19 96 LEU A CA 1
ATOM 690 C C . LEU A 1 96 ? 10.608 -0.795 2.160 1.00 79.19 96 LEU A C 1
ATOM 692 O O . LEU A 1 96 ? 9.512 -1.327 2.020 1.00 79.19 96 LEU A O 1
ATOM 696 N N . GLU A 1 97 ? 10.786 0.446 1.731 1.00 87.56 97 GLU A N 1
ATOM 697 C CA . GLU A 1 97 ? 9.733 1.157 0.996 1.00 87.56 97 GLU A CA 1
ATOM 698 C C . GLU A 1 97 ? 9.940 1.137 -0.519 1.00 87.56 97 GLU A C 1
ATOM 700 O O . GLU A 1 97 ? 9.005 1.443 -1.258 1.00 87.56 97 GLU A O 1
ATOM 705 N N . GLU A 1 98 ? 11.109 0.728 -1.012 1.00 94.06 98 GLU A N 1
ATOM 706 C CA . GLU A 1 98 ? 11.442 0.760 -2.437 1.00 94.06 98 GLU A CA 1
ATOM 707 C C . GLU A 1 98 ? 10.943 -0.483 -3.196 1.00 94.06 98 GLU A C 1
ATOM 709 O O . GLU A 1 98 ? 10.936 -1.616 -2.709 1.00 94.06 98 GLU A O 1
ATOM 714 N N . CYS A 1 99 ? 10.488 -0.282 -4.435 1.00 95.50 99 CYS A N 1
ATOM 715 C CA . CYS A 1 99 ? 10.021 -1.357 -5.305 1.00 95.50 99 CYS A CA 1
ATOM 716 C C . CYS A 1 99 ? 11.142 -2.363 -5.595 1.00 95.50 99 CYS A C 1
ATOM 718 O O . CYS A 1 99 ? 12.147 -2.008 -6.201 1.00 95.50 99 CYS A O 1
ATOM 720 N N . MET A 1 100 ? 10.914 -3.650 -5.314 1.00 94.38 100 MET A N 1
ATOM 721 C CA . MET A 1 100 ? 11.911 -4.709 -5.548 1.00 94.38 100 MET A CA 1
ATOM 722 C C . MET A 1 100 ? 12.249 -4.952 -7.032 1.00 94.38 100 MET A C 1
ATOM 724 O O . MET A 1 100 ? 13.154 -5.721 -7.342 1.00 94.38 100 MET A O 1
ATOM 728 N N . VAL A 1 101 ? 11.490 -4.361 -7.961 1.00 95.25 101 VAL A N 1
ATOM 729 C CA . VAL A 1 101 ? 11.682 -4.546 -9.408 1.00 95.25 101 VAL A CA 1
ATOM 730 C C . VAL A 1 101 ? 12.484 -3.408 -10.029 1.00 95.25 101 VAL A C 1
ATOM 732 O O . VAL A 1 101 ? 13.387 -3.681 -10.815 1.00 95.25 101 VAL A O 1
ATOM 735 N N . CYS A 1 102 ? 12.135 -2.154 -9.731 1.00 94.88 102 CYS A N 1
ATOM 736 C CA . CYS A 1 102 ? 12.796 -0.991 -10.329 1.00 94.88 102 CYS A CA 1
ATOM 737 C C . CYS A 1 102 ? 13.695 -0.222 -9.363 1.00 94.88 102 CYS A C 1
ATOM 739 O O . CYS A 1 102 ? 14.505 0.558 -9.834 1.00 94.88 102 CYS A O 1
ATOM 741 N N . SER A 1 103 ? 13.539 -0.389 -8.046 1.00 92.75 103 SER A N 1
ATOM 742 C CA . SER A 1 103 ? 14.228 0.402 -7.011 1.00 92.75 103 SER A CA 1
ATOM 743 C C . SER A 1 103 ? 14.055 1.926 -7.130 1.00 92.75 103 SER A C 1
ATOM 745 O O . SER A 1 103 ? 14.688 2.672 -6.399 1.00 92.75 103 SER A O 1
ATOM 747 N N . ASP A 1 104 ? 13.182 2.397 -8.024 1.00 90.75 104 ASP A N 1
ATOM 748 C CA . ASP A 1 104 ? 12.971 3.825 -8.272 1.00 90.75 104 ASP A CA 1
ATOM 749 C C . ASP A 1 104 ? 11.769 4.373 -7.496 1.00 90.75 104 ASP A C 1
ATOM 751 O O . ASP A 1 104 ? 11.811 5.471 -6.948 1.00 90.75 104 ASP A O 1
ATOM 755 N N . MET A 1 105 ? 10.661 3.627 -7.500 1.00 93.69 105 MET A N 1
ATOM 756 C CA . MET A 1 105 ? 9.368 4.055 -6.958 1.00 93.69 105 MET A CA 1
ATOM 757 C C . MET A 1 105 ? 9.029 3.286 -5.685 1.00 93.69 105 MET A C 1
ATOM 759 O O . MET A 1 105 ? 9.467 2.147 -5.511 1.00 93.69 105 MET A O 1
ATOM 763 N N . LYS A 1 106 ? 8.177 3.869 -4.839 1.00 95.00 106 LYS A N 1
ATOM 764 C CA . LYS A 1 106 ? 7.718 3.220 -3.608 1.00 95.00 106 LYS A CA 1
ATOM 765 C C . LYS A 1 106 ? 6.828 2.004 -3.873 1.00 95.00 106 LYS A C 1
ATOM 767 O O . LYS A 1 106 ? 6.119 1.930 -4.879 1.00 95.00 106 LYS A O 1
ATOM 772 N N . ARG A 1 107 ? 6.848 1.058 -2.937 1.00 96.38 107 ARG A N 1
ATOM 773 C CA . ARG A 1 107 ? 5.922 -0.070 -2.860 1.00 96.38 107 ARG A CA 1
ATOM 774 C C . ARG A 1 107 ? 4.528 0.450 -2.522 1.00 96.38 107 ARG A C 1
ATOM 776 O O . ARG A 1 107 ? 4.300 0.976 -1.443 1.00 96.38 107 ARG A O 1
ATOM 783 N N . ASP A 1 108 ? 3.598 0.304 -3.455 1.00 97.00 108 ASP A N 1
ATOM 784 C CA . ASP A 1 108 ? 2.230 0.826 -3.338 1.00 97.00 108 ASP A CA 1
ATOM 785 C C . ASP A 1 108 ? 1.183 -0.195 -3.808 1.00 97.00 108 ASP A C 1
ATOM 787 O O . ASP A 1 108 ? 0.023 0.156 -3.993 1.00 97.00 108 ASP A O 1
ATOM 791 N N . THR A 1 109 ? 1.575 -1.448 -4.059 1.00 97.94 109 THR A N 1
ATOM 792 C CA . THR A 1 109 ? 0.669 -2.474 -4.583 1.00 97.94 109 THR A CA 1
ATOM 793 C C . THR A 1 109 ? 0.596 -3.678 -3.664 1.00 97.94 109 THR A C 1
ATOM 795 O O . THR A 1 109 ? 1.578 -4.397 -3.484 1.00 97.94 109 THR A O 1
ATOM 798 N N . LEU A 1 110 ? -0.602 -3.920 -3.143 1.00 98.06 110 LEU A N 1
ATOM 799 C CA . LEU A 1 110 ? -0.961 -5.079 -2.342 1.00 98.06 110 LEU A CA 1
ATOM 800 C C . LEU A 1 110 ? -1.315 -6.264 -3.249 1.00 98.06 110 LEU A C 1
ATOM 802 O O . LEU A 1 110 ? -2.178 -6.150 -4.125 1.00 98.06 110 LEU A O 1
ATOM 806 N N . PHE A 1 111 ? -0.672 -7.408 -3.031 1.00 98.38 111 PHE A N 1
ATOM 807 C CA . PHE A 1 111 ? -0.946 -8.648 -3.752 1.00 98.38 111 PHE A CA 1
ATOM 808 C C . PHE A 1 111 ? -1.903 -9.549 -2.980 1.00 98.38 111 PHE A C 1
ATOM 810 O O . PHE A 1 111 ? -1.602 -9.977 -1.870 1.00 98.38 111 PHE A O 1
ATOM 817 N N . GLY A 1 112 ? -3.033 -9.900 -3.591 1.00 96.81 112 GLY A N 1
ATOM 818 C CA . GLY A 1 112 ? -3.919 -10.941 -3.076 1.00 96.81 112 GLY A CA 1
ATOM 819 C C . GLY A 1 112 ? -3.603 -12.311 -3.689 1.00 96.81 112 GLY A C 1
ATOM 820 O O . GLY A 1 112 ? -3.213 -12.382 -4.861 1.00 96.81 112 GLY A O 1
ATOM 821 N N . PRO A 1 113 ? -3.772 -13.410 -2.935 1.00 96.38 113 PRO A N 1
ATOM 822 C CA . PRO A 1 113 ? -4.366 -13.463 -1.594 1.00 96.38 113 PRO A CA 1
ATOM 823 C C . PRO A 1 113 ? -3.371 -13.246 -0.437 1.00 96.38 113 PRO A C 1
ATOM 825 O O . PRO A 1 113 ? -3.802 -13.119 0.701 1.00 96.38 113 PRO A O 1
ATOM 828 N N . CYS A 1 114 ? -2.059 -13.207 -0.691 1.00 96.62 114 CYS A N 1
ATOM 829 C CA . CYS A 1 114 ? -1.060 -13.266 0.383 1.00 96.62 114 CYS A CA 1
ATOM 830 C C . CYS A 1 114 ? -0.908 -11.979 1.216 1.00 96.62 114 CYS A C 1
ATOM 832 O O . CYS A 1 114 ? -0.305 -12.027 2.281 1.00 96.62 114 CYS A O 1
ATOM 834 N N . GLY A 1 115 ? -1.428 -10.839 0.756 1.00 96.25 115 GLY A N 1
ATOM 835 C CA . GLY A 1 115 ? -1.385 -9.564 1.480 1.00 96.25 115 GLY A CA 1
ATOM 836 C C . GLY A 1 115 ? -0.015 -8.880 1.485 1.00 96.25 115 GLY A C 1
ATOM 837 O O . GLY A 1 115 ? 0.187 -7.923 2.225 1.00 96.25 115 GLY A O 1
ATOM 838 N N . HIS A 1 116 ? 0.929 -9.344 0.665 1.00 97.75 116 HIS A N 1
ATOM 839 C CA . HIS A 1 116 ? 2.267 -8.765 0.593 1.00 97.75 116 HIS A CA 1
ATOM 840 C C . HIS A 1 116 ? 2.330 -7.553 -0.339 1.00 97.75 116 HIS A C 1
ATOM 842 O O . HIS A 1 116 ? 1.659 -7.509 -1.373 1.00 97.75 116 HIS A O 1
ATOM 848 N N . ILE A 1 117 ? 3.206 -6.606 -0.011 1.00 97.81 117 ILE A N 1
ATOM 849 C CA . ILE A 1 117 ? 3.468 -5.401 -0.798 1.00 97.81 117 ILE A CA 1
ATOM 850 C C . ILE A 1 117 ? 4.935 -5.447 -1.212 1.00 97.81 117 ILE A C 1
ATOM 852 O O . ILE A 1 117 ? 5.824 -5.293 -0.383 1.00 97.81 117 ILE A O 1
ATOM 856 N N . ALA A 1 118 ? 5.214 -5.709 -2.489 1.00 96.62 118 ALA A N 1
ATOM 857 C CA . ALA A 1 118 ? 6.586 -5.923 -2.974 1.00 96.62 118 ALA A CA 1
ATOM 858 C C . ALA A 1 118 ? 7.008 -4.955 -4.088 1.00 96.62 118 ALA A C 1
ATOM 860 O O . ALA A 1 118 ? 8.198 -4.788 -4.354 1.00 96.62 118 ALA A O 1
ATOM 861 N N . THR A 1 119 ? 6.052 -4.319 -4.767 1.00 97.69 119 THR A N 1
ATOM 862 C CA . THR A 1 119 ? 6.335 -3.516 -5.960 1.00 97.69 119 THR A CA 1
ATOM 863 C C . THR A 1 119 ? 5.519 -2.238 -6.011 1.00 97.69 119 THR A C 1
ATOM 865 O O . THR A 1 119 ? 4.465 -2.138 -5.385 1.00 97.69 119 THR A O 1
ATOM 868 N N . CYS A 1 120 ? 5.977 -1.296 -6.833 1.00 97.69 120 CYS A N 1
ATOM 869 C CA . CYS A 1 120 ? 5.154 -0.191 -7.298 1.00 97.69 120 CYS A CA 1
ATOM 870 C C . CYS A 1 120 ? 4.095 -0.662 -8.315 1.00 97.69 120 CYS A C 1
ATOM 872 O O . CYS A 1 120 ? 4.221 -1.725 -8.939 1.00 97.69 120 CYS A O 1
ATOM 874 N N . SER A 1 121 ? 3.091 0.176 -8.536 1.00 97.25 121 SER A N 1
ATOM 875 C CA . SER A 1 121 ? 1.926 -0.065 -9.384 1.00 97.25 121 SER A CA 1
ATOM 876 C C . SER A 1 121 ? 2.300 -0.252 -10.846 1.00 97.25 121 SER A C 1
ATOM 878 O O . SER A 1 121 ? 1.710 -1.098 -11.516 1.00 97.25 121 SER A O 1
ATOM 880 N N . LEU A 1 122 ? 3.359 0.419 -11.305 1.00 97.44 122 LEU A N 1
ATOM 881 C CA . LEU A 1 122 ? 3.913 0.271 -12.654 1.00 97.44 122 LEU A CA 1
ATOM 882 C C . LEU A 1 122 ? 4.621 -1.077 -12.874 1.00 97.44 122 LEU A C 1
ATOM 884 O O . LEU A 1 122 ? 4.601 -1.620 -13.977 1.00 97.44 122 LEU A O 1
ATOM 888 N N . CYS A 1 123 ? 5.242 -1.643 -11.835 1.00 98.12 123 CYS A N 1
ATOM 889 C CA . CYS A 1 123 ? 5.948 -2.925 -11.935 1.00 98.12 123 CYS A CA 1
ATOM 890 C C . CYS A 1 123 ? 5.036 -4.127 -11.660 1.00 98.12 123 CYS A C 1
ATOM 892 O O . CYS A 1 123 ? 5.275 -5.217 -12.186 1.00 98.12 123 CYS A O 1
ATOM 894 N N . SER A 1 124 ? 3.974 -3.925 -10.878 1.00 97.69 124 SER A N 1
ATOM 895 C CA . SER A 1 124 ? 3.032 -4.968 -10.469 1.00 97.69 124 SER A CA 1
ATOM 896 C C . SER A 1 124 ? 2.450 -5.843 -11.601 1.00 97.69 124 SER A C 1
ATOM 898 O O . SER A 1 124 ? 2.305 -7.053 -11.380 1.00 97.69 124 SER A O 1
ATOM 900 N N . PRO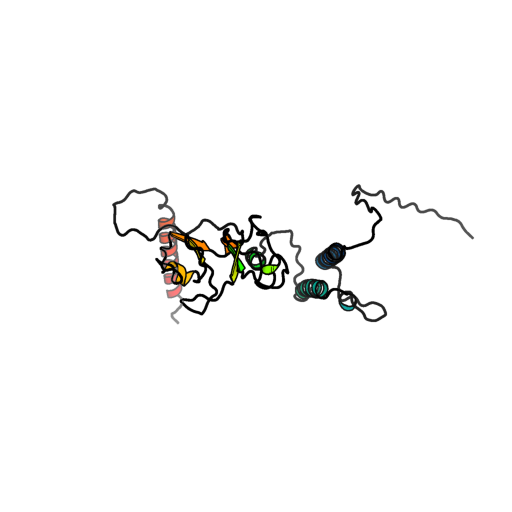 A 1 125 ? 2.159 -5.344 -12.828 1.00 97.88 125 PRO A N 1
ATOM 901 C CA . PRO A 1 125 ? 1.543 -6.162 -13.879 1.00 97.88 125 PRO A CA 1
ATOM 902 C C . PRO A 1 125 ? 2.481 -7.254 -14.414 1.00 97.88 125 PRO A C 1
ATOM 904 O O . PRO A 1 125 ? 2.026 -8.286 -14.917 1.00 97.88 125 PRO A O 1
ATOM 907 N N . ARG A 1 126 ? 3.798 -7.046 -14.272 1.00 96.75 126 ARG A N 1
ATOM 908 C CA . ARG A 1 126 ? 4.856 -7.968 -14.715 1.00 96.75 126 ARG A CA 1
ATOM 909 C C . ARG A 1 126 ? 5.100 -9.106 -13.719 1.00 96.75 126 ARG A C 1
ATOM 911 O O . ARG A 1 126 ? 5.772 -10.076 -14.056 1.00 96.75 126 ARG A O 1
ATOM 918 N N . VAL A 1 127 ? 4.544 -9.015 -12.510 1.00 97.25 127 VAL A N 1
ATOM 919 C CA . VAL A 1 127 ? 4.771 -9.967 -11.417 1.00 97.25 127 VAL A CA 1
ATOM 920 C C . VAL A 1 127 ? 3.607 -10.955 -11.329 1.00 97.25 127 VAL A C 1
ATOM 922 O O . VAL A 1 127 ? 2.473 -10.579 -11.028 1.00 97.25 127 VAL A O 1
ATOM 925 N N . LYS A 1 128 ? 3.877 -12.236 -11.618 1.00 97.44 128 LYS A N 1
ATOM 926 C CA . LYS A 1 128 ? 2.885 -13.333 -11.556 1.00 97.44 128 LYS A CA 1
ATOM 927 C C . LYS A 1 128 ? 2.938 -14.137 -10.252 1.00 97.44 128 LYS A C 1
ATOM 929 O O . LYS A 1 128 ? 1.948 -14.759 -9.882 1.00 97.44 128 LYS A O 1
ATOM 934 N N . LYS A 1 129 ? 4.080 -14.119 -9.564 1.00 98.19 129 LYS A N 1
ATOM 935 C CA . LYS A 1 129 ? 4.286 -14.720 -8.241 1.00 98.19 129 LYS A CA 1
ATOM 936 C C . LYS A 1 129 ? 4.847 -13.661 -7.299 1.00 98.19 129 LYS A C 1
ATOM 938 O O . LYS A 1 129 ? 5.698 -12.885 -7.723 1.00 98.19 129 LYS A O 1
ATOM 943 N N . CYS A 1 130 ? 4.364 -13.613 -6.063 1.00 97.81 130 CYS A N 1
ATOM 944 C CA . CYS A 1 130 ? 4.800 -12.650 -5.062 1.00 97.81 130 CYS A CA 1
ATOM 945 C C . CYS A 1 130 ? 6.310 -12.783 -4.823 1.00 97.81 130 CYS A C 1
ATOM 947 O O . CYS A 1 130 ? 6.817 -13.889 -4.652 1.00 97.81 130 CYS A O 1
ATOM 949 N N . LEU A 1 131 ? 7.032 -11.662 -4.792 1.00 95.94 131 LEU A N 1
ATOM 950 C CA . LEU A 1 131 ? 8.489 -11.665 -4.614 1.00 95.94 131 LEU A CA 1
ATOM 951 C C . LEU A 1 131 ? 8.921 -11.962 -3.169 1.00 95.94 131 LEU A C 1
ATOM 953 O O . LEU A 1 131 ? 10.088 -12.262 -2.945 1.00 95.94 131 LEU A O 1
ATOM 957 N N . ILE A 1 132 ? 7.982 -11.914 -2.216 1.00 95.31 132 ILE A N 1
ATOM 958 C CA . ILE A 1 132 ? 8.226 -12.196 -0.796 1.00 95.31 132 ILE A CA 1
ATOM 959 C C . ILE A 1 132 ? 7.932 -13.674 -0.491 1.00 95.31 132 ILE A C 1
ATOM 961 O O . ILE A 1 132 ? 8.836 -14.413 -0.114 1.00 95.31 132 ILE A O 1
ATOM 965 N N . CYS A 1 133 ? 6.699 -14.147 -0.722 1.00 96.81 133 CYS A N 1
ATOM 966 C CA . CYS A 1 133 ? 6.291 -15.517 -0.366 1.00 96.81 133 CYS A CA 1
ATOM 967 C C . CYS A 1 133 ? 6.287 -16.531 -1.523 1.00 96.81 133 CYS A C 1
ATOM 969 O O . CYS A 1 133 ? 6.092 -17.715 -1.285 1.00 96.81 133 CYS A O 1
ATOM 971 N N . LYS A 1 134 ? 6.511 -16.102 -2.775 1.00 96.75 134 LYS A N 1
ATOM 972 C CA . LYS A 1 134 ? 6.475 -16.939 -3.998 1.00 96.75 134 LYS A CA 1
ATOM 973 C C . LYS A 1 134 ? 5.093 -17.484 -4.403 1.00 96.75 134 LYS A C 1
ATOM 975 O O . LYS A 1 134 ? 4.996 -18.125 -5.454 1.00 96.75 134 LYS A O 1
ATOM 980 N N . ASP A 1 135 ? 4.031 -17.162 -3.665 1.00 97.88 135 ASP A N 1
ATOM 981 C CA . ASP A 1 135 ? 2.652 -17.528 -4.020 1.00 97.88 135 ASP A CA 1
ATOM 982 C C . ASP A 1 135 ? 2.158 -16.820 -5.286 1.00 97.88 135 ASP A C 1
ATOM 984 O O . ASP A 1 135 ? 2.631 -15.740 -5.648 1.00 97.88 135 ASP A O 1
ATOM 988 N N . HIS A 1 136 ? 1.176 -17.410 -5.969 1.00 98.12 136 HIS A N 1
ATOM 989 C CA . HIS A 1 136 ? 0.581 -16.820 -7.168 1.00 98.12 136 HIS A CA 1
ATOM 990 C C . HIS A 1 136 ? -0.209 -15.539 -6.850 1.00 98.12 136 HIS A C 1
ATOM 992 O O . HIS A 1 136 ? -1.034 -15.522 -5.938 1.00 98.12 136 HIS A O 1
ATOM 998 N N . VAL A 1 137 ? 0.007 -14.481 -7.641 1.00 98.06 137 VAL A N 1
ATOM 999 C CA . VAL A 1 137 ? -0.697 -13.197 -7.484 1.00 98.06 137 VAL A CA 1
ATOM 1000 C C . VAL A 1 137 ? -2.009 -13.230 -8.261 1.00 98.06 137 VAL A C 1
ATOM 1002 O O . VAL A 1 137 ? -2.008 -13.120 -9.490 1.00 98.06 137 VAL A O 1
ATOM 1005 N N . GLN A 1 138 ? -3.120 -13.330 -7.535 1.00 97.69 138 GLN A N 1
ATOM 1006 C CA . GLN A 1 138 ? -4.476 -13.364 -8.088 1.00 97.69 138 GLN A CA 1
ATOM 1007 C C . GLN A 1 138 ? -5.057 -11.957 -8.265 1.00 97.69 138 GLN A C 1
ATOM 1009 O O . GLN A 1 138 ? -5.679 -11.672 -9.286 1.00 97.69 138 GLN A O 1
ATOM 1014 N N . SER A 1 139 ? -4.804 -11.052 -7.316 1.00 97.50 139 SER A N 1
ATOM 1015 C CA . SER A 1 139 ? -5.286 -9.666 -7.363 1.00 97.50 139 SER A CA 1
ATOM 1016 C C . SER A 1 139 ? -4.184 -8.662 -7.027 1.00 97.50 139 SER A C 1
ATOM 1018 O O . SER A 1 139 ? -3.175 -8.997 -6.403 1.00 97.50 139 SER A O 1
ATOM 1020 N N . ARG A 1 140 ? -4.358 -7.426 -7.505 1.00 97.81 140 ARG A N 1
ATOM 1021 C CA . ARG A 1 140 ? -3.438 -6.301 -7.306 1.00 97.81 140 ARG A CA 1
ATOM 1022 C C . ARG A 1 140 ? -4.270 -5.089 -6.918 1.00 97.81 140 ARG A C 1
ATOM 1024 O O . ARG A 1 140 ? -5.098 -4.656 -7.715 1.00 97.81 140 ARG A O 1
ATOM 1031 N N . THR A 1 141 ? -4.035 -4.552 -5.732 1.00 97.50 141 THR A N 1
ATOM 1032 C CA . THR A 1 141 ? -4.748 -3.374 -5.231 1.00 97.50 141 THR A CA 1
ATOM 1033 C C . THR A 1 141 ? -3.739 -2.272 -4.964 1.00 97.50 141 THR A C 1
ATOM 1035 O O . THR A 1 141 ? -2.798 -2.475 -4.198 1.00 97.50 141 THR A O 1
ATOM 1038 N N . LYS A 1 142 ? -3.913 -1.113 -5.606 1.00 97.31 142 LYS A N 1
ATOM 1039 C CA . LYS A 1 142 ? -3.085 0.064 -5.335 1.00 97.31 142 LYS A CA 1
ATOM 1040 C C . LYS A 1 142 ? -3.479 0.671 -3.989 1.00 97.31 142 LYS A C 1
ATOM 1042 O O . LYS A 1 142 ? -4.662 0.776 -3.673 1.00 97.31 142 LYS A O 1
ATOM 1047 N N . ILE A 1 143 ? -2.480 1.031 -3.197 1.00 96.94 143 ILE A N 1
ATOM 1048 C CA . ILE A 1 143 ? -2.640 1.612 -1.869 1.00 96.94 143 ILE A CA 1
ATOM 1049 C C . ILE A 1 143 ? -2.759 3.123 -2.027 1.00 96.94 143 ILE A C 1
ATOM 1051 O O . ILE A 1 143 ? -1.825 3.821 -2.439 1.00 96.94 143 ILE A O 1
ATOM 1055 N N . GLU A 1 144 ? -3.940 3.624 -1.703 1.00 96.44 144 GLU A N 1
ATOM 1056 C CA . GLU A 1 144 ? -4.254 5.043 -1.772 1.00 96.44 144 GLU A CA 1
ATOM 1057 C C . GLU A 1 144 ? -4.065 5.721 -0.407 1.00 96.44 144 GLU A C 1
ATOM 1059 O O . GLU A 1 144 ? -3.471 5.180 0.533 1.00 96.44 144 GLU A O 1
ATOM 1064 N N . GLU A 1 145 ? -4.501 6.969 -0.316 1.00 97.88 145 GLU A N 1
ATOM 1065 C CA . GLU A 1 145 ? -4.547 7.701 0.944 1.00 97.88 145 GLU A CA 1
ATOM 1066 C C . GLU A 1 145 ? -5.609 7.127 1.888 1.00 97.88 145 GLU A C 1
ATOM 1068 O O . GLU A 1 145 ? -6.529 6.409 1.490 1.00 97.88 145 GLU A O 1
ATOM 1073 N N . CYS A 1 146 ? -5.437 7.403 3.177 1.00 98.06 146 CYS A N 1
ATOM 1074 C CA . CYS A 1 146 ? -6.365 7.010 4.220 1.00 98.06 146 CYS A CA 1
ATOM 1075 C C . CYS A 1 146 ? -7.738 7.610 3.921 1.00 98.06 146 CYS A C 1
ATOM 1077 O O . CYS A 1 146 ? -7.894 8.825 3.934 1.00 98.06 146 CYS A O 1
ATOM 1079 N N . VAL A 1 147 ? -8.756 6.770 3.748 1.00 97.06 147 VAL A N 1
ATOM 1080 C CA . VAL A 1 147 ? -10.110 7.241 3.402 1.00 97.06 147 VAL A CA 1
ATOM 1081 C C . VAL A 1 147 ? -10.815 7.971 4.548 1.00 97.06 147 VAL A C 1
ATOM 1083 O O . VAL A 1 147 ? -11.898 8.511 4.361 1.00 97.06 147 VAL A O 1
ATOM 1086 N N . VAL A 1 148 ? -10.235 7.938 5.750 1.00 97.25 148 VAL A N 1
ATOM 1087 C CA . VAL A 1 148 ? -10.808 8.547 6.955 1.00 97.25 148 VAL A CA 1
ATOM 1088 C C . VAL A 1 148 ? -10.300 9.973 7.142 1.00 97.25 148 VAL A C 1
ATOM 1090 O O . VAL A 1 148 ? -11.107 10.875 7.332 1.00 97.25 148 VAL A O 1
ATOM 1093 N N . CYS A 1 149 ? -8.980 10.184 7.092 1.00 97.56 149 CYS A N 1
ATOM 1094 C CA . CYS A 1 149 ? -8.387 11.510 7.294 1.00 97.56 149 CYS A CA 1
ATOM 1095 C C . CYS A 1 149 ? -7.952 12.195 5.997 1.00 97.56 149 CYS A C 1
ATOM 1097 O O . CYS A 1 149 ? -7.777 13.398 5.998 1.00 97.56 149 CYS A O 1
ATOM 1099 N N . SER A 1 150 ? -7.760 11.464 4.897 1.00 97.00 150 SER A N 1
ATOM 1100 C CA . SER A 1 150 ? -7.212 11.968 3.622 1.00 97.00 150 SER A CA 1
ATOM 1101 C C . SER A 1 150 ? -5.813 12.610 3.695 1.00 97.00 150 SER A C 1
ATOM 1103 O O . SER A 1 150 ? -5.292 13.034 2.676 1.00 97.00 150 SER A O 1
ATOM 1105 N N . ASP A 1 151 ? -5.168 12.630 4.867 1.00 95.44 151 ASP A N 1
ATOM 1106 C CA . ASP A 1 151 ? -3.870 13.299 5.059 1.00 95.44 151 ASP A CA 1
ATOM 1107 C C . ASP A 1 151 ? -2.652 12.371 4.922 1.00 95.44 151 ASP A C 1
ATOM 1109 O O . ASP A 1 151 ? -1.558 12.795 4.555 1.00 95.44 151 ASP A O 1
ATOM 1113 N N . LYS A 1 152 ? -2.803 11.093 5.289 1.00 96.00 152 LYS A N 1
ATOM 1114 C CA . LYS A 1 152 ? -1.709 10.106 5.338 1.00 96.00 152 LYS A CA 1
ATOM 1115 C C . LYS A 1 152 ? -2.014 8.933 4.420 1.00 96.00 152 LYS A C 1
ATOM 1117 O O . LYS A 1 152 ? -3.178 8.596 4.219 1.00 96.00 152 LYS A O 1
ATOM 1122 N N . LYS A 1 153 ? -0.983 8.236 3.934 1.00 96.06 153 LYS A N 1
ATOM 1123 C CA . LYS A 1 153 ? -1.165 6.972 3.204 1.00 96.06 153 LYS A CA 1
ATOM 1124 C C . LYS A 1 153 ? -1.824 5.904 4.079 1.00 96.06 153 LYS A C 1
ATOM 1126 O O . LYS A 1 153 ? -1.585 5.839 5.287 1.00 96.06 153 LYS A O 1
ATOM 1131 N N . ALA A 1 154 ? -2.669 5.074 3.467 1.00 97.75 154 ALA A N 1
ATOM 1132 C CA . ALA A 1 154 ? -3.166 3.883 4.134 1.00 97.75 154 ALA A CA 1
ATOM 1133 C C . ALA A 1 154 ? -1.993 2.923 4.385 1.00 97.75 154 ALA A C 1
ATOM 1135 O O . ALA A 1 154 ? -1.191 2.675 3.491 1.00 97.75 154 ALA A O 1
ATOM 1136 N N . ALA A 1 155 ? -1.886 2.415 5.609 1.00 96.56 155 ALA A N 1
ATOM 1137 C CA . ALA A 1 155 ? -0.720 1.652 6.060 1.00 96.56 155 ALA A CA 1
ATOM 1138 C C . ALA A 1 155 ? -1.094 0.411 6.882 1.00 96.56 155 ALA A C 1
ATOM 1140 O O . ALA A 1 155 ? -0.217 -0.325 7.318 1.00 96.56 155 ALA A O 1
ATOM 1141 N N . VAL A 1 156 ? -2.388 0.161 7.109 1.00 97.69 156 VAL A N 1
ATOM 1142 C CA . VAL A 1 156 ? -2.854 -0.962 7.930 1.00 97.69 156 VAL A CA 1
ATOM 1143 C C . VAL A 1 156 ? -3.774 -1.861 7.121 1.00 97.69 156 VAL A C 1
ATOM 1145 O O . VAL A 1 156 ? -4.809 -1.416 6.624 1.00 97.69 156 VAL A O 1
ATOM 1148 N N . LEU A 1 157 ? -3.404 -3.136 7.011 1.00 98.06 157 LEU A N 1
ATOM 1149 C CA . LEU A 1 157 ? -4.206 -4.180 6.387 1.00 98.06 157 LEU A CA 1
ATOM 1150 C C . LEU A 1 157 ? -5.156 -4.789 7.425 1.00 98.06 157 LEU A C 1
ATOM 1152 O O . LEU A 1 157 ? -4.720 -5.297 8.460 1.00 98.06 157 LEU A O 1
ATOM 1156 N N . PHE A 1 158 ? -6.457 -4.757 7.150 1.00 98.25 158 PHE A N 1
ATOM 1157 C CA . PHE A 1 158 ? -7.468 -5.355 8.020 1.00 98.25 158 PHE A CA 1
ATOM 1158 C C . PHE A 1 158 ? -7.742 -6.804 7.654 1.00 98.25 158 PHE A C 1
ATOM 1160 O O . PHE A 1 158 ? -8.075 -7.106 6.511 1.00 98.25 158 PHE A O 1
ATOM 1167 N N . GLN A 1 159 ? -7.707 -7.691 8.640 1.00 96.94 159 GLN A N 1
ATOM 1168 C CA . GLN A 1 159 ? -8.108 -9.086 8.491 1.00 96.94 159 GLN A CA 1
ATOM 1169 C C . GLN A 1 159 ? -9.448 -9.347 9.198 1.00 96.94 159 GLN A C 1
ATOM 1171 O O . GLN A 1 159 ? -9.724 -8.715 10.222 1.00 96.94 159 GLN A O 1
ATOM 1176 N N . PRO A 1 160 ? -10.289 -10.241 8.645 1.00 96.81 160 PRO A N 1
ATOM 1177 C CA . PRO A 1 160 ? -10.013 -11.124 7.500 1.00 96.81 160 PRO A CA 1
ATOM 1178 C C . PRO A 1 160 ? -10.223 -10.478 6.118 1.00 96.81 160 PRO A C 1
ATOM 1180 O O . PRO A 1 160 ? -9.898 -11.084 5.104 1.00 96.81 160 PRO A O 1
ATOM 1183 N N . CYS A 1 161 ? -10.754 -9.253 6.045 1.00 97.25 161 CYS A N 1
ATOM 1184 C CA . CYS A 1 161 ? -11.240 -8.696 4.776 1.00 97.25 161 CYS A CA 1
ATOM 1185 C C . CYS A 1 161 ? -10.166 -8.314 3.736 1.00 97.25 161 CYS A C 1
ATOM 1187 O O . CYS A 1 161 ? -1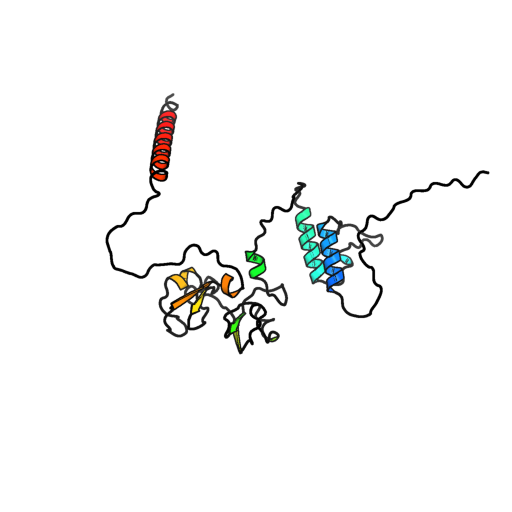0.507 -8.119 2.574 1.00 97.25 161 CYS A O 1
ATOM 1189 N N . GLY A 1 162 ? -8.900 -8.159 4.129 1.00 96.69 162 GLY A N 1
ATOM 1190 C CA . GLY A 1 162 ? -7.785 -7.833 3.236 1.00 96.69 162 GLY A CA 1
ATOM 1191 C C . GLY A 1 162 ? -7.753 -6.392 2.710 1.00 96.69 162 GLY A C 1
ATOM 1192 O O . GLY A 1 162 ? -7.005 -6.109 1.778 1.00 96.69 162 GLY A O 1
ATOM 1193 N N . HIS A 1 163 ? -8.536 -5.466 3.271 1.00 98.06 163 HIS A N 1
ATOM 1194 C CA . HIS A 1 163 ? -8.518 -4.063 2.845 1.00 98.06 163 HIS A CA 1
ATOM 1195 C C . HIS A 1 163 ? -7.455 -3.256 3.593 1.00 98.06 163 HIS A C 1
ATOM 1197 O O . HIS A 1 163 ? -7.419 -3.263 4.824 1.00 98.06 163 HIS A O 1
ATOM 1203 N N . MET A 1 164 ? -6.658 -2.486 2.850 1.00 97.88 164 MET A N 1
ATOM 1204 C CA . MET A 1 164 ? -5.757 -1.463 3.383 1.00 97.88 164 MET A CA 1
ATOM 1205 C C . MET A 1 164 ? -6.303 -0.080 3.023 1.00 97.88 164 MET A C 1
ATOM 1207 O O . MET A 1 164 ? -6.097 0.406 1.918 1.00 97.88 164 MET A O 1
ATOM 1211 N N . CYS A 1 165 ? -7.073 0.521 3.934 1.00 97.56 165 CYS A N 1
ATOM 1212 C CA . CYS A 1 165 ? -7.819 1.762 3.668 1.00 97.56 165 CYS A CA 1
ATOM 1213 C C . CYS A 1 165 ? -7.601 2.874 4.702 1.00 97.56 165 CYS A C 1
ATOM 1215 O O . CYS A 1 165 ? -8.093 3.982 4.511 1.00 97.56 165 CYS A O 1
ATOM 1217 N N . ALA A 1 166 ? -6.870 2.601 5.783 1.00 98.25 166 ALA A N 1
ATOM 1218 C CA . ALA A 1 166 ? -6.642 3.553 6.862 1.00 98.25 166 ALA A CA 1
ATOM 1219 C C . ALA A 1 166 ? -5.152 3.664 7.206 1.00 98.25 166 ALA A C 1
ATOM 1221 O O . ALA A 1 166 ? -4.394 2.698 7.069 1.00 98.25 166 ALA A O 1
ATOM 1222 N N . CYS A 1 167 ? -4.736 4.850 7.646 1.00 98.06 167 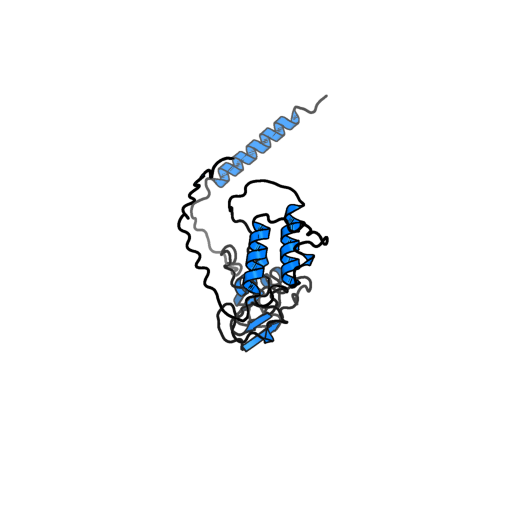CYS A N 1
ATOM 1223 C CA . CYS A 1 167 ? -3.442 5.052 8.295 1.00 98.06 167 CYS A CA 1
ATOM 1224 C C . CYS A 1 167 ? -3.458 4.455 9.714 1.00 98.06 167 CYS A C 1
ATOM 1226 O O . CYS A 1 167 ? -4.519 4.097 10.229 1.00 98.06 167 CYS A O 1
ATOM 1228 N N . GLU A 1 168 ? -2.298 4.382 10.363 1.00 96.69 168 GLU A N 1
ATOM 1229 C CA . GLU A 1 168 ? -2.137 3.782 11.698 1.00 96.69 168 GLU A CA 1
ATOM 1230 C C . GLU A 1 168 ? -3.048 4.416 12.760 1.00 96.69 168 GLU A C 1
ATOM 1232 O O . GLU A 1 168 ? -3.748 3.705 13.482 1.00 96.69 168 GLU A O 1
ATOM 1237 N N . ASN A 1 169 ? -3.117 5.752 12.799 1.00 97.38 169 ASN A N 1
ATOM 1238 C CA . ASN A 1 169 ? -3.943 6.483 13.765 1.00 97.38 169 ASN A CA 1
ATOM 1239 C C . ASN A 1 169 ? -5.445 6.254 13.555 1.00 97.38 169 ASN A C 1
ATOM 1241 O O . ASN A 1 169 ? -6.188 6.111 14.518 1.00 97.38 169 ASN A O 1
ATOM 1245 N N . CYS A 1 170 ? -5.919 6.243 12.308 1.00 98.00 170 CYS A N 1
ATOM 1246 C CA . CYS A 1 170 ? -7.339 6.019 12.041 1.00 98.00 170 CYS A CA 1
ATOM 1247 C C . CYS A 1 170 ? -7.710 4.553 12.279 1.00 98.00 170 CYS A C 1
ATOM 1249 O O . CYS A 1 170 ? -8.761 4.268 12.844 1.00 98.00 170 CYS A O 1
ATOM 1251 N N . ALA A 1 171 ? -6.836 3.623 11.892 1.00 97.75 171 ALA A N 1
ATOM 1252 C CA . ALA A 1 171 ? -7.057 2.191 12.033 1.00 97.75 171 ALA A CA 1
ATOM 1253 C C . ALA A 1 171 ? -7.253 1.737 13.487 1.00 97.75 171 ALA A C 1
ATOM 1255 O O . ALA A 1 171 ? -8.041 0.815 13.727 1.00 97.75 171 ALA A O 1
ATOM 1256 N N . SER A 1 172 ? -6.570 2.364 14.450 1.00 96.75 172 SER A N 1
ATOM 1257 C CA . SER A 1 172 ? -6.687 2.020 15.875 1.00 96.75 172 SER A CA 1
ATOM 1258 C C . SER A 1 172 ? -8.080 2.307 16.450 1.00 96.75 172 SER A C 1
ATOM 1260 O O . SER A 1 172 ? -8.530 1.602 17.348 1.00 96.75 172 SER A O 1
ATOM 1262 N N . LEU A 1 173 ? -8.812 3.269 15.881 1.00 96.44 173 LEU A N 1
ATOM 1263 C CA . LEU A 1 173 ? -10.159 3.650 16.324 1.00 96.44 173 LEU A CA 1
ATOM 1264 C C . LEU A 1 173 ? -11.276 2.806 15.683 1.00 96.44 173 LEU A C 1
ATOM 1266 O O . LEU A 1 173 ? -12.443 2.894 16.071 1.00 96.44 173 LEU A O 1
ATOM 1270 N N . MET A 1 174 ? -10.954 1.992 14.678 1.00 95.81 174 MET A N 1
ATOM 1271 C CA . MET A 1 174 ? -11.949 1.331 13.829 1.00 95.81 174 MET A CA 1
ATOM 1272 C C . MET A 1 174 ? -12.241 -0.092 14.288 1.00 95.81 174 MET A C 1
ATOM 1274 O O . MET A 1 174 ? -11.346 -0.923 14.296 1.00 95.81 174 MET A O 1
ATOM 1278 N N . LYS A 1 175 ? -13.506 -0.429 14.565 1.00 97.19 175 LYS A N 1
ATOM 1279 C CA . LYS A 1 175 ? -13.932 -1.817 14.869 1.00 97.19 175 LYS A CA 1
ATOM 1280 C C . LYS A 1 175 ? -14.413 -2.599 13.639 1.00 97.19 175 LYS A C 1
ATOM 1282 O O . LYS A 1 175 ? -14.489 -3.825 13.666 1.00 97.19 175 LYS A O 1
ATOM 1287 N N . LYS A 1 176 ? -14.764 -1.892 12.563 1.00 98.12 176 LYS A N 1
ATOM 1288 C CA . LYS A 1 176 ? -15.228 -2.455 11.288 1.00 98.12 176 LYS A CA 1
ATOM 1289 C C . LYS A 1 176 ? -14.526 -1.754 10.130 1.00 98.12 176 LYS A C 1
ATOM 1291 O O . LYS A 1 176 ? -14.256 -0.557 10.201 1.00 98.12 176 LYS A O 1
ATOM 1296 N N . CYS A 1 177 ? -14.246 -2.492 9.062 1.00 97.94 177 CYS A N 1
ATOM 1297 C CA . CYS A 1 177 ? -13.684 -1.944 7.837 1.00 97.94 177 CYS A CA 1
ATOM 1298 C C . CYS A 1 177 ? -14.702 -1.008 7.172 1.00 97.94 177 CYS A C 1
ATOM 1300 O O . CYS A 1 177 ? -15.845 -1.394 6.946 1.00 97.94 177 CYS A O 1
ATOM 1302 N N . VAL A 1 178 ? -14.294 0.204 6.802 1.00 96.56 178 VAL A N 1
ATOM 1303 C CA . VAL A 1 178 ? -15.188 1.174 6.140 1.00 96.56 178 VAL A CA 1
ATOM 1304 C C . VAL A 1 178 ? -15.533 0.802 4.700 1.00 96.56 178 VAL A C 1
ATOM 1306 O O . VAL A 1 178 ? -16.589 1.191 4.220 1.00 96.56 178 VAL A O 1
ATOM 1309 N N . GLN A 1 179 ? -14.693 0.001 4.039 1.00 96.00 179 GLN A N 1
ATOM 1310 C CA . GLN A 1 179 ? -14.929 -0.428 2.657 1.00 96.00 179 GLN A CA 1
ATOM 1311 C C . GLN A 1 179 ? -15.969 -1.552 2.562 1.00 96.00 179 GLN A C 1
ATOM 1313 O O . GLN A 1 179 ? -16.836 -1.529 1.696 1.00 96.00 179 GLN A O 1
ATOM 1318 N N . CYS A 1 180 ? -15.911 -2.538 3.465 1.00 97.62 180 CYS A N 1
ATOM 1319 C CA . CYS A 1 180 ? -16.737 -3.752 3.370 1.00 97.62 180 CYS A CA 1
ATOM 1320 C C . CYS A 1 180 ? -17.594 -4.046 4.608 1.00 97.62 180 CYS A C 1
ATOM 1322 O O . CYS A 1 180 ? -18.319 -5.036 4.630 1.00 97.62 180 CYS A O 1
ATOM 1324 N N . ARG A 1 181 ? -17.513 -3.216 5.654 1.00 97.19 181 ARG A N 1
ATOM 1325 C CA . ARG A 1 181 ? -18.228 -3.356 6.939 1.00 97.19 181 ARG A CA 1
ATOM 1326 C C . ARG A 1 181 ? -17.915 -4.626 7.741 1.00 97.19 181 ARG A C 1
ATOM 1328 O O . ARG A 1 181 ? -18.481 -4.799 8.821 1.00 97.19 181 ARG A O 1
ATOM 1335 N N . ALA A 1 182 ? -16.993 -5.466 7.269 1.00 98.19 182 ALA A N 1
ATOM 1336 C CA . ALA A 1 182 ? -16.484 -6.613 8.011 1.00 98.19 182 ALA A CA 1
ATOM 1337 C C . ALA A 1 182 ? -15.850 -6.173 9.338 1.00 98.19 182 ALA A C 1
ATOM 1339 O O . ALA A 1 182 ? -15.256 -5.094 9.423 1.00 98.19 182 ALA A O 1
ATOM 1340 N N . VAL A 1 183 ? -15.976 -7.008 10.368 1.00 98.25 183 VAL A N 1
ATOM 1341 C CA . VAL A 1 183 ? -15.316 -6.787 11.661 1.00 98.25 183 VAL A CA 1
ATOM 1342 C C . VAL A 1 183 ? -13.801 -6.872 11.471 1.00 98.25 183 VAL A C 1
ATOM 1344 O O . VAL A 1 183 ? -13.313 -7.712 10.717 1.00 98.25 183 VAL A O 1
ATOM 1347 N N . VAL A 1 184 ? -13.065 -5.962 12.113 1.00 98.06 184 VAL A N 1
ATOM 1348 C CA . VAL A 1 184 ? -11.598 -5.971 12.095 1.00 98.06 184 VAL A CA 1
ATOM 1349 C C . VAL A 1 184 ? -11.118 -6.817 13.265 1.00 98.06 184 VAL A C 1
ATOM 1351 O O . VAL A 1 184 ? -11.157 -6.367 14.407 1.00 98.06 184 VAL A O 1
ATOM 1354 N N . GLU A 1 185 ? -10.673 -8.033 12.967 1.00 97.75 185 GLU A N 1
ATOM 1355 C CA . GLU A 1 185 ? -10.142 -8.972 13.962 1.00 97.75 185 GLU A CA 1
ATOM 1356 C C . GLU A 1 185 ? -8.652 -8.734 14.205 1.00 97.75 185 GLU A C 1
ATOM 1358 O O . GLU A 1 185 ? -8.196 -8.722 15.343 1.00 97.75 185 GLU A O 1
ATOM 1363 N N . ARG A 1 186 ? -7.890 -8.494 13.130 1.00 96.56 186 ARG A N 1
ATOM 1364 C CA . ARG A 1 186 ? -6.445 -8.246 13.197 1.00 96.56 186 ARG A CA 1
ATOM 1365 C C . ARG A 1 186 ? -6.048 -7.090 12.289 1.00 96.56 186 ARG A C 1
ATOM 1367 O O . ARG A 1 186 ? -6.628 -6.888 11.219 1.00 96.56 186 ARG A O 1
ATOM 1374 N N . ARG A 1 187 ? -5.045 -6.333 12.732 1.00 97.25 187 ARG A N 1
ATOM 1375 C CA . ARG A 1 187 ? -4.427 -5.220 12.006 1.00 97.25 187 ARG A CA 1
ATOM 1376 C C . ARG A 1 187 ? -2.984 -5.592 11.714 1.00 97.25 187 ARG A C 1
ATOM 1378 O O . ARG A 1 187 ? -2.244 -5.898 12.639 1.00 97.25 187 ARG A O 1
ATOM 1385 N N . VAL A 1 188 ? -2.605 -5.585 10.442 1.00 96.50 188 VAL A N 1
ATOM 1386 C CA . VAL A 1 188 ? -1.236 -5.882 10.012 1.00 96.50 188 VAL A CA 1
ATOM 1387 C C . VAL A 1 188 ? -0.613 -4.585 9.482 1.00 96.50 188 VAL A C 1
ATOM 1389 O O . VAL A 1 188 ? -1.111 -4.052 8.485 1.00 96.50 188 VAL A O 1
ATOM 1392 N N . PRO A 1 189 ? 0.427 -4.043 10.140 1.00 95.44 189 PRO A N 1
ATOM 1393 C CA . PRO A 1 189 ? 1.133 -2.855 9.672 1.00 95.44 189 PRO A CA 1
ATOM 1394 C C . PRO A 1 189 ? 1.808 -3.058 8.310 1.00 95.44 189 PRO A C 1
ATOM 1396 O O . PRO A 1 189 ? 2.177 -4.174 7.929 1.00 95.44 189 PRO A O 1
ATOM 1399 N N . PHE A 1 190 ? 2.026 -1.954 7.596 1.00 95.00 190 PHE A N 1
ATOM 1400 C CA . PHE A 1 190 ? 2.657 -1.927 6.276 1.00 95.00 190 PHE A CA 1
ATOM 1401 C C . PHE A 1 190 ? 4.005 -2.653 6.265 1.00 95.00 190 PHE A C 1
ATOM 1403 O O . PHE A 1 190 ? 4.260 -3.469 5.380 1.00 95.00 190 PHE A O 1
ATOM 1410 N N . ILE A 1 191 ? 4.837 -2.428 7.286 1.00 92.56 191 ILE A N 1
ATOM 1411 C CA . ILE A 1 191 ? 6.175 -3.021 7.379 1.00 92.56 191 ILE A CA 1
ATOM 1412 C C . ILE A 1 191 ? 6.148 -4.557 7.370 1.00 92.56 191 ILE A C 1
ATOM 1414 O O . ILE A 1 191 ? 6.971 -5.187 6.705 1.00 92.56 191 ILE A O 1
ATOM 1418 N N . MET A 1 192 ? 5.148 -5.167 8.011 1.00 93.69 192 MET A N 1
ATOM 1419 C CA . MET A 1 192 ? 4.972 -6.623 8.018 1.00 93.69 192 MET A CA 1
ATOM 1420 C C . MET A 1 192 ? 4.505 -7.133 6.651 1.00 93.69 192 MET A C 1
ATOM 1422 O O . MET A 1 192 ? 5.005 -8.142 6.159 1.00 93.69 192 MET A O 1
ATOM 1426 N N . CYS A 1 193 ? 3.612 -6.398 5.982 1.00 94.88 193 CYS A N 1
ATOM 1427 C CA . CYS A 1 193 ? 3.197 -6.701 4.605 1.00 94.88 193 CYS A CA 1
ATOM 1428 C C . CYS A 1 193 ? 4.373 -6.596 3.612 1.00 94.88 193 CYS A C 1
ATOM 1430 O O . CYS A 1 193 ? 4.373 -7.217 2.549 1.00 94.88 193 CYS A O 1
ATOM 1432 N N . CYS A 1 194 ? 5.387 -5.812 3.961 1.00 94.25 194 CYS A N 1
ATOM 1433 C CA . CYS A 1 194 ? 6.608 -5.610 3.197 1.00 94.25 194 CYS A CA 1
ATOM 1434 C C . CYS A 1 194 ? 7.695 -6.671 3.453 1.00 94.25 194 CYS A C 1
ATOM 1436 O O . CYS A 1 194 ? 8.743 -6.615 2.803 1.00 94.25 194 CYS A O 1
ATOM 1438 N N . GLY A 1 195 ? 7.446 -7.642 4.340 1.00 89.44 195 GLY A N 1
ATOM 1439 C CA . GLY A 1 195 ? 8.402 -8.687 4.719 1.00 89.44 195 GLY A CA 1
ATOM 1440 C C . GLY A 1 195 ? 9.374 -8.282 5.832 1.00 89.44 195 GLY A C 1
ATOM 1441 O O . GLY A 1 195 ? 10.313 -9.025 6.110 1.00 89.44 195 GLY A O 1
ATOM 1442 N N . GLY A 1 196 ? 9.171 -7.119 6.462 1.00 86.56 196 GLY A N 1
ATOM 1443 C CA . GLY A 1 196 ? 9.928 -6.711 7.642 1.00 86.56 196 GLY A CA 1
ATOM 1444 C C . GLY A 1 196 ? 9.531 -7.528 8.875 1.00 86.56 196 GLY A C 1
ATOM 1445 O O . GLY A 1 196 ? 8.385 -7.965 9.007 1.00 86.56 196 GLY A O 1
ATOM 1446 N N . LYS A 1 197 ? 10.478 -7.729 9.795 1.00 76.44 197 LYS A N 1
ATOM 1447 C CA . LYS A 1 197 ? 10.196 -8.308 11.114 1.00 76.44 197 LYS A CA 1
ATOM 1448 C C . LYS A 1 197 ? 9.650 -7.193 12.003 1.00 76.44 197 LYS A C 1
ATOM 1450 O O . LYS A 1 197 ? 10.351 -6.214 12.235 1.00 76.44 197 LYS A O 1
ATOM 1455 N N . GLY A 1 198 ? 8.400 -7.310 12.447 1.00 61.50 198 GLY A N 1
ATOM 1456 C CA . GLY A 1 198 ? 7.857 -6.384 13.440 1.00 61.50 198 GLY A CA 1
ATOM 1457 C C . GLY A 1 198 ? 8.668 -6.481 14.732 1.00 61.50 198 GLY A C 1
ATOM 1458 O O . GLY A 1 198 ? 9.026 -7.580 15.147 1.00 61.50 198 GLY A O 1
ATOM 1459 N N . THR A 1 199 ? 8.981 -5.348 15.351 1.00 53.75 199 THR A N 1
ATOM 1460 C CA . THR A 1 199 ? 9.355 -5.321 16.766 1.00 53.75 199 THR A CA 1
ATOM 1461 C C . THR A 1 199 ? 8.093 -5.659 17.553 1.00 53.75 199 THR A C 1
ATOM 1463 O O . THR A 1 199 ? 7.125 -4.901 17.501 1.00 53.75 199 THR A O 1
ATOM 1466 N N . GLU A 1 200 ? 8.065 -6.823 18.198 1.00 47.88 200 GLU A N 1
ATOM 1467 C CA . GLU A 1 200 ? 6.938 -7.311 19.005 1.00 47.88 200 GLU A CA 1
ATOM 1468 C C . GLU A 1 200 ? 6.818 -6.562 20.340 1.00 47.88 200 GLU A C 1
ATOM 1470 O O . GLU A 1 200 ? 6.739 -7.173 21.396 1.00 47.88 200 GLU A O 1
ATOM 1475 N N . ASP A 1 201 ? 6.774 -5.234 20.304 1.00 43.12 201 ASP A N 1
ATOM 1476 C CA . ASP A 1 201 ? 6.473 -4.428 21.478 1.00 43.12 201 ASP A CA 1
ATOM 1477 C C . ASP A 1 201 ? 5.304 -3.501 21.140 1.00 43.12 201 ASP A C 1
ATOM 1479 O O . ASP A 1 201 ? 5.419 -2.619 20.288 1.00 43.12 201 ASP A O 1
ATOM 1483 N N . THR A 1 202 ? 4.187 -3.695 21.851 1.00 47.62 202 THR A N 1
ATOM 1484 C CA . THR A 1 202 ? 2.995 -2.823 21.955 1.00 47.62 202 THR A CA 1
ATOM 1485 C C . THR A 1 202 ? 1.799 -3.031 21.014 1.00 47.62 202 THR A C 1
ATOM 1487 O O . THR A 1 202 ? 1.245 -2.050 20.535 1.00 47.62 202 THR A O 1
ATOM 1490 N N . ILE A 1 203 ? 1.266 -4.249 20.836 1.00 51.34 203 ILE A N 1
ATOM 1491 C CA . ILE A 1 203 ? -0.182 -4.390 20.541 1.00 51.34 203 ILE A CA 1
ATOM 1492 C C . ILE A 1 203 ? -0.763 -5.649 21.202 1.00 51.34 203 ILE A C 1
ATOM 1494 O O . ILE A 1 203 ? -0.857 -6.673 20.550 1.00 51.34 203 ILE A O 1
ATOM 1498 N N . ASP A 1 204 ? -1.169 -5.513 22.464 1.00 40.50 204 ASP A N 1
ATOM 1499 C CA . ASP A 1 204 ? -2.260 -6.200 23.184 1.00 40.50 204 ASP A CA 1
ATOM 1500 C C . ASP A 1 204 ? -2.479 -5.292 24.426 1.00 40.50 204 ASP A C 1
ATOM 1502 O O . ASP A 1 204 ? -1.506 -4.889 25.052 1.00 40.50 204 ASP A O 1
ATOM 1506 N N . ASP A 1 205 ? -3.630 -4.784 24.863 1.00 39.06 205 ASP A N 1
ATOM 1507 C CA . ASP A 1 205 ? -5.027 -5.149 24.691 1.00 39.06 205 ASP A CA 1
ATOM 1508 C C . ASP A 1 205 ? -5.866 -3.947 25.214 1.00 39.06 205 ASP A C 1
ATOM 1510 O O . ASP A 1 205 ? -5.701 -3.523 26.359 1.00 39.06 205 ASP A O 1
ATOM 1514 N N . ILE A 1 206 ? -6.744 -3.340 24.404 1.00 44.88 206 ILE A N 1
ATOM 1515 C CA . ILE A 1 206 ? -7.804 -2.442 24.916 1.00 44.88 206 ILE A CA 1
ATOM 1516 C C . ILE A 1 206 ? -9.139 -2.954 24.394 1.00 44.88 206 ILE A C 1
ATOM 1518 O O . ILE A 1 206 ? -9.840 -2.301 23.620 1.00 44.88 206 ILE A O 1
ATOM 1522 N N . THR A 1 207 ? -9.507 -4.150 24.841 1.00 43.09 207 THR A N 1
ATOM 1523 C CA . THR A 1 207 ? -10.897 -4.596 24.846 1.00 43.09 207 THR A CA 1
ATOM 1524 C C . THR A 1 207 ? -11.160 -5.496 26.043 1.00 43.09 207 THR A C 1
ATOM 1526 O O . THR A 1 207 ? -11.175 -6.709 25.907 1.00 43.09 207 THR A O 1
ATOM 1529 N N . SER A 1 208 ? -11.458 -4.906 27.205 1.00 40.69 208 SER A N 1
ATOM 1530 C CA . SER A 1 208 ? -12.434 -5.456 28.161 1.00 40.69 208 SER A CA 1
ATOM 1531 C C . SER A 1 208 ? -12.741 -4.444 29.260 1.00 40.69 208 SER A C 1
ATOM 1533 O O . SER A 1 208 ? -11.943 -4.201 30.159 1.00 40.69 208 SER A O 1
ATOM 1535 N N . GLY A 1 209 ? -13.941 -3.867 29.210 1.00 42.25 209 GLY A N 1
ATOM 1536 C CA . GLY A 1 209 ? -14.576 -3.376 30.423 1.00 42.25 209 GLY A CA 1
ATOM 1537 C C . GLY A 1 209 ? -14.945 -4.584 31.276 1.00 42.25 209 GLY A C 1
ATOM 1538 O O . GLY A 1 209 ? -15.925 -5.252 30.971 1.00 42.25 209 GLY A O 1
ATOM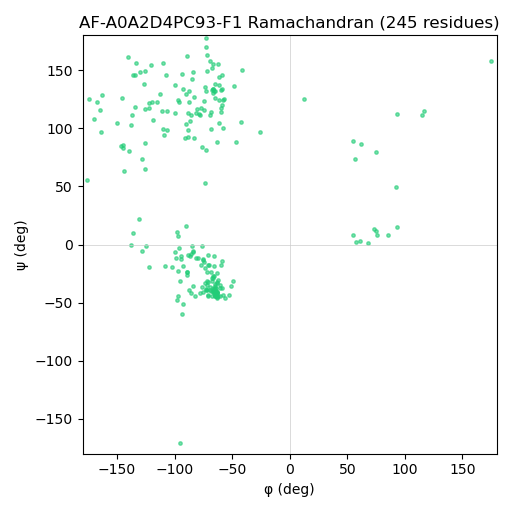 1539 N N . ASN A 1 210 ? -14.115 -4.891 32.271 1.00 34.16 210 ASN A N 1
ATOM 1540 C CA . ASN A 1 210 ? -14.474 -5.536 33.534 1.00 34.16 210 ASN A CA 1
ATOM 1541 C C . ASN A 1 210 ? -13.233 -5.559 34.433 1.00 34.16 210 ASN A C 1
ATOM 1543 O O . ASN A 1 210 ? -12.182 -6.048 34.034 1.00 34.16 210 ASN A O 1
ATOM 1547 N N . ILE A 1 211 ? -13.366 -5.021 35.645 1.00 44.47 211 ILE A N 1
ATOM 1548 C CA . ILE A 1 211 ? -12.362 -5.135 36.706 1.00 44.47 211 ILE A CA 1
ATOM 1549 C C . ILE A 1 211 ? -12.388 -6.567 37.250 1.00 44.47 211 ILE A C 1
ATOM 1551 O O . ILE A 1 211 ? -13.457 -7.041 37.642 1.00 44.47 211 ILE A O 1
ATOM 1555 N N . PRO A 1 212 ? -11.216 -7.205 37.393 1.00 32.78 212 PRO A N 1
ATOM 1556 C CA . PRO A 1 212 ? -10.965 -7.986 38.588 1.00 32.78 212 PRO A CA 1
ATOM 1557 C C . PRO A 1 212 ? -9.671 -7.577 39.302 1.00 32.78 212 PRO A C 1
ATOM 1559 O O . PRO A 1 212 ? -8.693 -7.096 38.740 1.00 32.78 212 PRO A O 1
ATOM 1562 N N . VAL A 1 213 ? -9.765 -7.767 40.609 1.00 30.91 213 VAL A N 1
ATOM 1563 C CA . VAL A 1 213 ? -8.810 -7.573 41.695 1.00 30.91 213 VAL A CA 1
ATOM 1564 C C . VAL A 1 213 ? -7.417 -8.182 41.435 1.00 30.91 213 VAL A C 1
ATOM 1566 O O . VAL A 1 213 ? -7.301 -9.325 41.016 1.00 30.91 213 VAL A O 1
ATOM 1569 N N . LEU A 1 214 ? -6.391 -7.389 41.775 1.00 38.09 214 LEU A N 1
ATOM 1570 C CA . LEU A 1 214 ? -5.041 -7.711 42.284 1.00 38.09 214 LEU A CA 1
ATOM 1571 C C . LEU A 1 214 ? -4.518 -9.164 42.234 1.00 38.09 214 LEU A C 1
ATOM 1573 O O . LEU A 1 214 ? -5.012 -10.021 42.959 1.00 38.09 214 LEU A O 1
ATOM 1577 N N . GLN A 1 215 ? -3.343 -9.318 41.606 1.00 34.66 215 GLN A N 1
ATOM 1578 C CA . GLN A 1 215 ? -2.160 -10.094 42.050 1.00 34.66 215 GLN A CA 1
ATOM 1579 C C . GLN A 1 215 ? -0.973 -9.617 41.179 1.00 34.66 215 GLN A C 1
ATOM 1581 O O . GLN A 1 215 ? -1.004 -9.784 39.971 1.00 34.66 215 GLN A O 1
ATOM 1586 N N . LYS A 1 216 ? -0.122 -8.680 41.620 1.00 42.62 216 LYS A N 1
ATOM 1587 C CA . LYS A 1 216 ? 1.101 -8.801 42.444 1.00 42.62 216 LYS A CA 1
ATOM 1588 C C . LYS A 1 216 ? 2.162 -9.768 41.889 1.00 42.62 216 LYS A C 1
ATOM 1590 O O . LYS A 1 216 ? 2.255 -10.878 42.385 1.00 42.62 216 LYS A O 1
ATOM 1595 N N . ASP A 1 217 ? 3.050 -9.235 41.048 1.00 35.47 217 ASP A N 1
ATOM 1596 C CA . ASP A 1 217 ? 4.452 -9.662 40.893 1.00 35.47 217 ASP A CA 1
ATOM 1597 C C . ASP A 1 217 ? 5.310 -8.382 40.771 1.00 35.47 217 ASP A C 1
ATOM 1599 O O . ASP A 1 217 ? 5.052 -7.528 39.930 1.00 35.47 217 ASP A O 1
ATOM 1603 N N . LYS A 1 218 ? 6.014 -7.968 41.836 1.00 52.66 218 LYS A N 1
ATOM 1604 C CA . LYS A 1 218 ? 7.440 -8.238 42.117 1.00 52.66 218 LYS A CA 1
ATOM 1605 C C . LYS A 1 218 ? 8.384 -7.780 40.994 1.00 52.66 218 LYS A C 1
ATOM 1607 O O . LYS A 1 218 ? 8.920 -8.614 40.295 1.00 52.66 218 LYS A O 1
ATOM 1612 N N . ASP A 1 219 ? 8.585 -6.462 40.884 1.00 43.97 219 ASP A N 1
ATOM 1613 C CA . ASP A 1 219 ? 9.877 -5.817 40.547 1.00 43.97 219 ASP A CA 1
ATOM 1614 C C . ASP A 1 219 ? 9.748 -4.278 40.604 1.00 43.97 219 ASP A C 1
ATOM 1616 O O . ASP A 1 219 ? 9.981 -3.563 39.636 1.00 43.97 219 ASP A O 1
ATOM 1620 N N . ASN A 1 220 ? 9.299 -3.727 41.743 1.00 49.47 220 ASN A N 1
ATOM 1621 C CA . ASN A 1 220 ? 8.989 -2.287 41.852 1.00 49.47 220 ASN A CA 1
ATOM 1622 C C . ASN A 1 220 ? 9.607 -1.588 43.078 1.00 49.47 220 ASN A C 1
ATOM 1624 O O . ASN A 1 220 ? 9.120 -0.557 43.536 1.00 49.47 220 ASN A O 1
ATOM 1628 N N . THR A 1 221 ? 10.673 -2.154 43.646 1.00 53.78 221 THR A N 1
ATOM 1629 C CA . THR A 1 221 ? 11.375 -1.568 44.802 1.00 53.78 221 THR A CA 1
ATOM 1630 C C . THR A 1 221 ? 12.488 -0.600 44.404 1.00 53.78 221 THR A C 1
ATOM 1632 O O . THR A 1 221 ? 12.815 0.278 45.194 1.00 53.78 221 THR A O 1
ATOM 1635 N N . ASN A 1 222 ? 13.051 -0.717 43.196 1.00 55.31 222 ASN A N 1
ATOM 1636 C CA . ASN A 1 222 ? 14.171 0.131 42.771 1.00 55.31 222 ASN A CA 1
ATOM 1637 C C . ASN A 1 222 ? 13.704 1.504 42.251 1.00 55.31 222 ASN A C 1
ATOM 1639 O O . ASN A 1 222 ? 14.202 2.546 42.661 1.00 55.31 222 ASN A O 1
ATOM 1643 N N . VAL A 1 223 ? 12.649 1.514 41.432 1.00 58.75 223 VAL A N 1
ATOM 1644 C CA . VAL A 1 223 ? 12.183 2.724 40.735 1.00 58.75 223 VAL A CA 1
ATOM 1645 C C . VAL A 1 223 ? 11.680 3.801 41.700 1.00 58.75 223 VAL A C 1
ATOM 1647 O O . VAL A 1 223 ? 11.866 4.991 41.469 1.00 58.75 223 VAL A O 1
ATOM 1650 N N . ASN A 1 224 ? 11.070 3.393 42.815 1.00 62.03 224 ASN A N 1
ATOM 1651 C CA . ASN A 1 224 ? 10.532 4.327 43.804 1.00 62.03 224 ASN A CA 1
ATOM 1652 C C . ASN A 1 224 ? 11.647 4.997 44.633 1.00 62.03 224 ASN A C 1
ATOM 1654 O O . ASN A 1 224 ? 11.539 6.170 44.980 1.00 62.03 224 ASN A O 1
ATOM 1658 N N . ALA A 1 225 ? 12.750 4.283 44.890 1.00 70.19 225 ALA A N 1
ATOM 1659 C CA . ALA A 1 225 ? 13.917 4.845 45.568 1.00 70.19 225 ALA A CA 1
ATOM 1660 C C . ALA A 1 225 ? 14.648 5.865 44.679 1.00 70.19 225 ALA A C 1
ATOM 1662 O O . ALA A 1 225 ? 15.050 6.925 45.161 1.00 70.19 225 ALA A O 1
ATOM 1663 N N . ASP A 1 226 ? 14.757 5.584 43.379 1.00 71.50 226 ASP A N 1
ATOM 1664 C CA . ASP A 1 226 ? 15.376 6.495 42.412 1.00 71.50 226 ASP A CA 1
ATOM 1665 C C . ASP A 1 226 ? 14.538 7.766 42.199 1.00 71.50 226 ASP A C 1
ATOM 1667 O O . ASP A 1 226 ? 15.087 8.869 42.169 1.00 71.50 226 ASP A O 1
ATOM 1671 N N . VAL A 1 227 ? 13.205 7.646 42.145 1.00 76.94 227 VAL A N 1
ATOM 1672 C CA . VAL A 1 227 ? 12.299 8.807 42.065 1.00 76.94 227 VAL A CA 1
ATOM 1673 C C . VAL A 1 227 ? 12.413 9.688 43.312 1.00 76.94 227 VAL A C 1
ATOM 1675 O O . VAL A 1 227 ? 12.486 10.910 43.182 1.00 76.94 227 VAL A O 1
ATOM 1678 N N . GLN A 1 228 ? 12.501 9.100 44.509 1.00 79.19 228 GLN A N 1
ATOM 1679 C CA . GLN A 1 228 ? 12.698 9.867 45.745 1.00 79.19 228 GLN A CA 1
ATOM 1680 C C . GLN A 1 228 ? 14.062 10.568 45.784 1.00 79.19 228 GLN A C 1
ATOM 1682 O O . GLN A 1 228 ? 14.153 11.721 46.206 1.00 79.19 228 GLN A O 1
ATOM 1687 N N . LYS A 1 229 ? 15.121 9.919 45.284 1.00 81.00 229 LYS A N 1
ATOM 1688 C CA . LYS A 1 229 ? 16.457 10.527 45.182 1.00 81.00 229 LYS A CA 1
ATOM 1689 C C . LYS A 1 229 ? 16.480 11.723 44.233 1.00 81.00 229 LYS A C 1
ATOM 1691 O O . LYS A 1 229 ? 17.071 12.749 44.563 1.00 81.00 229 LYS A O 1
ATOM 1696 N N . LEU A 1 230 ? 15.816 11.601 43.083 1.00 79.75 230 LEU A N 1
ATOM 1697 C CA . LEU A 1 230 ? 15.693 12.689 42.111 1.00 79.75 230 LEU A CA 1
ATOM 1698 C C . LEU A 1 230 ? 14.881 13.860 42.677 1.00 79.75 230 LEU A C 1
ATOM 1700 O O . LEU A 1 230 ? 15.248 15.014 42.473 1.00 79.75 230 LEU A O 1
ATOM 1704 N N . GLN A 1 231 ? 13.816 13.578 43.432 1.00 80.06 231 GLN A N 1
ATOM 1705 C CA . GLN A 1 231 ? 13.029 14.612 44.109 1.00 80.06 231 GLN A CA 1
ATOM 1706 C C . GLN A 1 231 ? 13.847 15.368 45.163 1.00 80.06 231 GLN A C 1
ATOM 1708 O O . GLN A 1 231 ? 13.746 16.591 45.230 1.00 80.06 231 GLN A O 1
ATOM 1713 N N . GLN A 1 232 ? 14.698 14.674 45.926 1.00 85.12 232 GLN A N 1
ATOM 1714 C CA . GLN A 1 232 ? 15.575 15.321 46.906 1.00 85.12 232 GLN A CA 1
ATOM 1715 C C . GLN A 1 232 ? 16.645 16.192 46.231 1.00 85.12 232 GLN A C 1
ATOM 1717 O O . GLN A 1 232 ? 16.827 17.341 46.617 1.00 85.12 232 GLN A O 1
ATOM 1722 N N . GLN A 1 233 ? 17.289 15.702 45.165 1.00 80.69 233 GLN A N 1
ATOM 1723 C C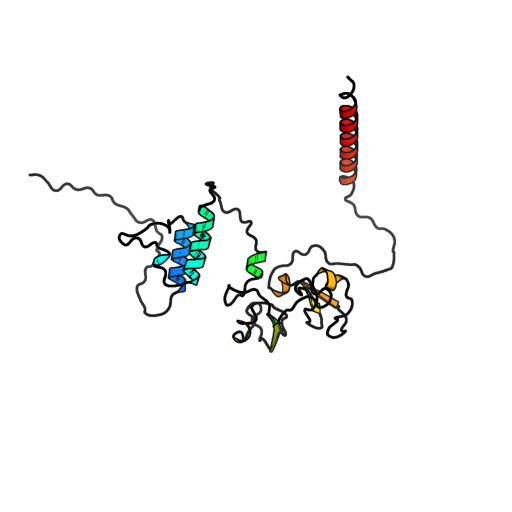A . GLN A 1 233 ? 18.282 16.492 44.423 1.00 80.69 233 GLN A CA 1
ATOM 1724 C C . GLN A 1 233 ? 17.694 17.772 43.817 1.00 80.69 233 GLN A C 1
ATOM 1726 O O . GLN A 1 233 ? 18.357 18.806 43.801 1.00 80.69 233 GLN A O 1
ATOM 1731 N N . LEU A 1 234 ? 16.449 17.730 43.332 1.00 82.44 234 LEU A N 1
ATOM 1732 C CA . LEU A 1 234 ? 15.772 18.920 42.813 1.00 82.44 234 LEU A CA 1
ATOM 1733 C C . LEU A 1 234 ? 15.456 19.943 43.913 1.00 82.44 234 LEU A C 1
ATOM 1735 O O . LEU A 1 234 ? 15.467 21.144 43.641 1.00 82.44 234 LEU A O 1
ATOM 1739 N N . GLN A 1 235 ? 15.194 19.486 45.139 1.00 79.94 235 GLN A N 1
ATOM 1740 C CA . GLN A 1 235 ? 14.956 20.361 46.284 1.00 79.94 235 GLN A CA 1
ATOM 1741 C C . GLN A 1 235 ? 16.252 21.054 46.729 1.00 79.94 235 GLN A C 1
ATOM 1743 O O . GLN A 1 235 ? 16.253 22.269 46.912 1.00 79.94 235 GLN A O 1
ATOM 1748 N N . ASP A 1 236 ? 17.363 20.320 46.785 1.00 78.25 236 ASP A N 1
ATOM 1749 C CA . ASP A 1 236 ? 18.665 20.871 47.174 1.00 78.25 236 ASP A CA 1
ATOM 1750 C C . ASP A 1 236 ? 19.173 21.904 46.142 1.00 78.25 236 ASP A C 1
ATOM 1752 O O . ASP A 1 236 ? 19.705 22.953 46.507 1.00 78.25 236 ASP A O 1
ATOM 1756 N N . ILE A 1 237 ? 18.947 21.666 44.839 1.00 78.81 237 ILE A N 1
ATOM 1757 C CA . ILE A 1 237 ? 19.262 22.637 43.769 1.00 78.81 237 ILE A CA 1
ATOM 1758 C C . ILE A 1 237 ? 18.402 23.902 43.899 1.00 78.81 237 ILE A C 1
ATOM 1760 O O . ILE A 1 237 ? 18.875 25.012 43.649 1.00 78.81 237 ILE A O 1
ATOM 1764 N N . LYS A 1 238 ? 17.134 23.750 44.294 1.00 78.50 238 LYS A N 1
ATOM 1765 C CA . LYS A 1 238 ? 16.221 24.878 44.495 1.00 78.50 238 LYS A CA 1
ATOM 1766 C C . LYS A 1 238 ? 16.653 25.757 45.671 1.00 78.50 238 LYS A C 1
ATOM 1768 O O . LYS A 1 238 ? 16.524 26.972 45.572 1.00 78.50 238 LYS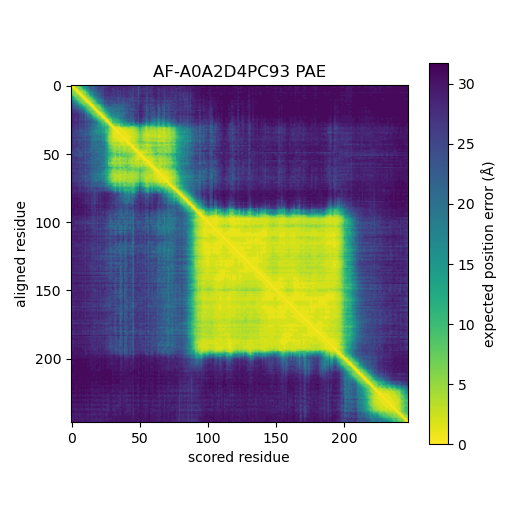 A O 1
ATOM 1773 N N . GLU A 1 239 ? 17.173 25.159 46.741 1.00 72.12 239 GLU A N 1
ATOM 1774 C CA . GLU A 1 239 ? 17.667 25.889 47.916 1.00 72.12 239 GLU A CA 1
ATOM 1775 C C . GLU A 1 239 ? 18.998 26.604 47.625 1.00 72.12 239 GLU A C 1
ATOM 1777 O O . GLU A 1 239 ? 19.155 27.772 47.980 1.00 72.12 239 GLU A O 1
ATOM 1782 N N . GLN A 1 240 ? 19.899 25.987 46.852 1.00 65.25 240 GLN A N 1
ATOM 1783 C CA . GLN A 1 240 ? 21.148 26.632 46.414 1.00 65.25 240 GLN A CA 1
ATOM 1784 C C . GLN A 1 240 ? 20.918 27.808 45.448 1.00 65.25 240 GLN A C 1
ATOM 1786 O O . GLN A 1 240 ? 21.694 28.760 45.433 1.00 65.25 240 GLN A O 1
ATOM 1791 N N . GLY A 1 241 ? 19.831 27.788 44.669 1.00 59.97 241 GLY A N 1
ATOM 1792 C CA . GLY A 1 241 ? 19.455 28.894 43.783 1.00 59.97 241 GLY A CA 1
ATOM 1793 C C . GLY A 1 241 ? 18.851 30.114 44.493 1.00 59.97 241 GLY A C 1
ATOM 1794 O O . GLY A 1 241 ? 18.708 31.161 43.863 1.00 59.97 241 GLY A O 1
ATOM 1795 N N . SER A 1 242 ? 18.484 30.003 45.776 1.00 57.44 242 SER A N 1
ATOM 1796 C CA . SER A 1 242 ? 17.875 31.100 46.545 1.00 57.44 242 SER A CA 1
ATOM 1797 C C . SER A 1 242 ? 18.854 31.948 47.366 1.00 57.44 242 SER A C 1
ATOM 1799 O O . SER A 1 242 ? 18.450 33.008 47.838 1.00 57.44 242 SER A O 1
ATOM 1801 N N . GLU A 1 243 ? 20.121 31.544 47.504 1.00 58.09 243 GLU A N 1
ATOM 1802 C CA . GLU A 1 243 ? 21.130 32.295 48.278 1.00 58.09 243 GLU A CA 1
ATOM 1803 C C . GLU A 1 243 ? 22.002 33.254 47.441 1.00 58.09 243 GLU A C 1
ATOM 1805 O O . GLU A 1 243 ? 22.637 34.135 48.009 1.00 58.09 243 GLU A O 1
ATOM 1810 N N . GLU A 1 244 ? 21.985 33.173 46.103 1.00 57.62 244 GLU A N 1
ATOM 1811 C CA . GLU A 1 244 ? 22.785 34.058 45.224 1.00 57.62 244 GLU A CA 1
ATOM 1812 C C . GLU A 1 244 ? 22.019 35.261 44.635 1.00 57.62 244 GLU A C 1
ATOM 1814 O O . GLU A 1 244 ? 22.531 35.963 43.762 1.00 57.62 244 GLU A O 1
ATOM 1819 N N . VAL A 1 245 ? 20.803 35.558 45.107 1.00 58.19 245 VAL A N 1
ATOM 1820 C CA . VAL A 1 245 ? 20.064 36.755 44.664 1.00 58.19 245 VAL A CA 1
ATOM 1821 C C . VAL A 1 245 ? 19.580 37.576 45.852 1.00 58.19 245 VAL A C 1
ATOM 1823 O O . VAL A 1 245 ? 18.388 37.639 46.142 1.00 58.19 245 VAL A O 1
ATOM 1826 N N . LEU A 1 246 ? 20.509 38.269 46.507 1.00 48.97 246 LEU A N 1
ATOM 1827 C CA . LEU A 1 246 ? 20.226 39.563 47.126 1.00 48.97 246 LEU A CA 1
ATOM 1828 C C . LEU A 1 246 ? 21.469 40.472 47.019 1.00 48.97 246 LEU A C 1
ATOM 1830 O O . LEU A 1 246 ? 22.556 40.028 47.385 1.00 48.97 246 LEU A O 1
ATOM 1834 N N . PRO A 1 247 ? 21.326 41.693 46.467 1.00 58.62 247 PRO A N 1
ATOM 1835 C CA . PRO A 1 247 ? 22.405 42.674 46.324 1.00 58.62 247 PRO A CA 1
ATOM 1836 C C . PRO A 1 247 ? 22.804 43.348 47.643 1.00 58.62 247 PRO A C 1
ATOM 1838 O O . PRO A 1 247 ? 21.955 43.422 48.563 1.00 58.62 247 PRO A O 1
#

Nearest PDB structures (foldseek):
  3eb5-assembly1_A-2  TM=9.736E-01  e=6.875E-05  Homo sapiens
  6hpr-assembly1_A  TM=9.382E-01  e=1.074E-04  Homo sapiens
  2yho-assembly1_A  TM=9.353E-01  e=1.789E-04  Homo sapiens
  4ic3-assembly1_A  TM=8.737E-01  e=1.145E-04  Homo sapiens
  8w5a-assembly1_A  TM=8.851E-01  e=2.460E-04  Homo sapiens

Foldseek 3Di:
DDDDDDDDDDDDDDDDDPDPDDDDDDDDPPVVLVVLLVCLLVPPDQCDADPVRDGVLNPDPDPVSSVSSVVSVVVVVPDDDDDDDPPDDDPPPVQLQAAPPPSPHGQFKAFPPVRATHHDPVCVVVDQADPQPRHGGPDIDGWACAPPPSPGTQFKAFPPVRDRRHHPVVVVVDQADPVPRHGRPDIDGNCVSSVHDDPPPDDDDPDDPDDDDDDDDDDPPPVVVVVVVVVVVVVVVVVVVPPPDDD

Solvent-accessible surface area (backbone atoms only — not comparable to full-atom values): 15902 Å² total; per-residue (Å²): 135,87,79,92,79,85,81,89,80,86,77,80,79,80,88,71,89,73,81,83,77,84,86,78,92,80,88,60,79,62,57,58,47,52,51,52,50,51,41,46,75,73,64,52,70,56,78,55,56,48,102,84,69,48,24,62,60,76,69,48,90,45,73,67,56,39,52,52,52,50,54,62,52,58,64,60,77,60,81,74,93,68,95,72,72,93,75,87,80,70,78,66,68,63,66,63,40,38,8,78,81,76,66,78,46,54,46,34,24,38,29,29,83,82,57,36,34,50,22,19,68,88,54,44,84,81,50,61,44,40,88,83,81,59,48,67,47,78,42,78,43,75,56,48,55,6,77,81,77,67,79,45,56,28,36,29,34,30,29,84,79,69,49,50,46,23,21,67,79,59,47,75,77,48,64,45,39,89,90,75,64,46,63,48,80,43,78,44,49,46,56,50,32,44,72,47,82,73,77,95,74,89,89,83,84,95,84,73,98,72,91,80,84,89,83,90,80,94,85,69,73,63,65,58,54,53,52,51,51,53,54,50,55,54,51,54,52,55,57,63,65,62,74,81,74,75,137

pLDDT: mean 73.87, std 22.56, range [29.61, 98.38]

Sequence (247 aa):
MQDVGKVDTAWEPSKNTLIMGLGTQGAEKKSAASIACFLAANGADLGIRNKKGQSPLDLCPDPSLCKALAKCHKEKISGQVGSRSPSMISNDSETLEECMVCSDMKRDTLFGPCGHIATCSLCSPRVKKCLICKDHVQSRTKIEECVVCSDKKAAVLFQPCGHMCACENCASLMKKCVQCRAVVERRVPFIMCCGGKGTEDTIDDITSGNIPVLQKDKDNTNVNADVQKLQQQLQDIKEQGSEEVLP

Radius of gyration: 30.38 Å; Cα contacts (8 Å, |Δi|>4): 247; chains: 1; bounding box: 98×60×74 Å

Mean predicted aligned error: 20.51 Å

Organism: Micrurus surinamensis (NCBI:txid129470)

Secondary structure (DSSP, 8-state):
--------------S----------S--HHHHHHHHHHHHHTT--TT---TTS--TTTT---HHHHHHHHHHHHTTSS-------------HHHHTTB-TTTSSSB--EEEETTTEEEE-TTTGGG-SB-TTT--B--EEEE--B-TTTSSSB--EEEETTTEEEE-HHHHHT-SB-TTT--B--EEEEHHHHTTPPP---S---------------S--SHHHHHHHHHHHHHHHHHHHTTSS---